Protein AF-A0A7S2P1M8-F1 (afdb_monomer)

Secondary structure (DSSP, 8-state):
-----TTTTTTTHHHHHHHHHHHHSHHHHTTS---GGGT-SEEEEEEEE---SSSTTTTT----EEPSTT-EETTSSGGGSPPEEEEEEEEEE-TT---------S----TT---TT--EEEEEEEEE-GGGTT-SEEEEEEEE--TT-TT-EE-TTS-EE----TT-EEEEEEEEEEE-----SSHHHHHHHHHHHHHHHHHHHTS--HHHHHHHHHHHH---

Sequence (224 aa):
IIEKNLSTIYWDTKSVQEELAEKRTHKYHLNNQPNMNQQLPIRIVSKVVRGYGRGSKDLGIPTANVSRDNLTCSIGSFDELPTGIYWGYARIIADGSSDDSGENKNGQENNNKISGREVYTTAVSIGYNPTYNNKEKTVEPHLIAESTHPQRHASSTGETMLGDFYDAKIVLSVVGYLRPELPFEGLEKLTLAIKKDIEDACSLAKEDNATNKEEREWVLLHQQ

Solvent-accessible surface area (backbone atoms only — not comparable to full-atom values): 13240 Å² total; per-residue (Å²): 141,79,87,76,66,71,66,72,69,60,65,61,57,55,54,54,52,49,52,53,48,55,65,58,32,76,78,54,56,72,81,78,57,76,77,59,86,78,60,55,66,38,42,37,31,26,29,22,39,81,66,94,79,79,61,38,66,83,54,26,52,50,56,49,23,52,35,81,92,53,59,46,43,76,75,58,54,71,87,64,57,75,68,20,32,29,20,33,34,32,22,53,37,55,87,85,67,70,87,67,93,63,85,84,81,82,90,78,82,70,93,80,68,81,60,64,71,52,72,28,46,21,30,29,43,27,43,61,42,76,90,64,81,48,74,51,67,47,43,33,40,29,54,45,62,58,95,83,40,91,63,51,37,70,20,89,72,67,44,50,24,61,77,92,56,69,73,18,38,35,32,37,33,41,56,46,84,69,44,70,78,74,91,56,87,54,71,63,54,44,49,54,51,52,52,51,47,46,54,49,32,58,53,60,70,67,50,95,48,68,68,57,53,52,47,49,49,46,37,57,68,63,85,123

Organism: NCBI:txid267567

Structure (mmCIF, N/CA/C/O backbone):
data_AF-A0A7S2P1M8-F1
#
_entry.id   AF-A0A7S2P1M8-F1
#
loop_
_atom_site.group_PDB
_atom_site.id
_atom_site.type_symbol
_atom_site.label_atom_id
_atom_site.label_alt_id
_atom_site.label_comp_id
_atom_site.label_asym_id
_atom_site.label_entity_id
_atom_site.label_seq_id
_atom_site.pdbx_PDB_ins_code
_atom_site.Cartn_x
_atom_site.Cartn_y
_atom_site.Cartn_z
_atom_site.occupancy
_atom_site.B_iso_or_equiv
_atom_site.auth_seq_id
_atom_site.auth_comp_id
_atom_site.auth_asym_id
_atom_site.auth_atom_id
_atom_site.pdbx_PDB_model_num
ATOM 1 N N . ILE A 1 1 ? -16.823 42.577 -11.731 1.00 38.25 1 ILE A N 1
ATOM 2 C CA . ILE A 1 1 ? -17.462 42.214 -10.445 1.00 38.25 1 ILE A CA 1
ATOM 3 C C . ILE A 1 1 ? -18.087 40.837 -10.615 1.00 38.25 1 ILE A C 1
ATOM 5 O O . ILE A 1 1 ? -19.237 40.745 -11.008 1.00 38.25 1 ILE A O 1
ATOM 9 N N . ILE A 1 2 ? -17.303 39.778 -10.425 1.00 33.53 2 ILE A N 1
ATOM 10 C CA . ILE A 1 2 ? -17.827 38.445 -10.114 1.00 33.53 2 ILE A CA 1
ATOM 11 C C . ILE A 1 2 ? -16.821 37.846 -9.126 1.00 33.53 2 ILE A C 1
ATOM 13 O O . ILE A 1 2 ? -15.938 37.080 -9.498 1.00 33.53 2 ILE A O 1
ATOM 17 N N . GLU A 1 3 ? -16.913 38.272 -7.867 1.00 37.16 3 GLU A N 1
ATOM 18 C CA . GLU A 1 3 ? -16.393 37.496 -6.743 1.00 37.16 3 GLU A CA 1
ATOM 19 C C . GLU A 1 3 ? -17.245 36.226 -6.660 1.00 37.16 3 GLU A C 1
ATOM 21 O O . GLU A 1 3 ? -18.331 36.209 -6.082 1.00 37.16 3 GLU A O 1
ATOM 26 N N . LYS A 1 4 ? -16.801 35.155 -7.323 1.00 41.03 4 LYS A N 1
ATOM 27 C CA . LYS A 1 4 ? -17.343 33.822 -7.060 1.00 41.03 4 LYS A CA 1
ATOM 28 C C . LYS A 1 4 ? -16.801 33.382 -5.703 1.00 41.03 4 LYS A C 1
ATOM 30 O O . LYS A 1 4 ? -15.625 33.065 -5.574 1.00 41.03 4 LYS A O 1
ATOM 35 N N . ASN A 1 5 ? -17.692 33.444 -4.717 1.00 38.28 5 ASN A N 1
ATOM 36 C CA . ASN A 1 5 ? -17.586 32.935 -3.353 1.00 38.28 5 ASN A CA 1
ATOM 37 C C . ASN A 1 5 ? -16.583 31.777 -3.189 1.00 38.28 5 ASN A C 1
ATOM 39 O O . ASN A 1 5 ? -16.898 30.618 -3.448 1.00 38.28 5 ASN A O 1
ATOM 43 N N . LEU A 1 6 ? -15.408 32.097 -2.642 1.00 38.88 6 LEU A N 1
ATOM 44 C CA . LEU A 1 6 ? -14.454 31.137 -2.071 1.00 38.88 6 LEU A CA 1
ATOM 45 C C . LEU A 1 6 ? -15.018 30.422 -0.824 1.00 38.88 6 LEU A C 1
ATOM 47 O O . LEU A 1 6 ? -14.443 29.447 -0.350 1.00 38.88 6 LEU A O 1
ATOM 51 N N . SER A 1 7 ? -16.160 30.881 -0.301 1.00 36.25 7 SER A N 1
ATOM 52 C CA . SER A 1 7 ? -16.814 30.331 0.887 1.00 36.25 7 SER A CA 1
ATOM 53 C C . SER A 1 7 ? -17.532 29.005 0.633 1.00 36.25 7 SER A C 1
ATOM 55 O O . SER A 1 7 ? -17.630 28.207 1.555 1.00 36.25 7 SER A O 1
ATOM 57 N N . THR A 1 8 ? -17.984 28.709 -0.591 1.00 35.34 8 THR A N 1
ATOM 58 C CA . THR A 1 8 ? -18.700 27.450 -0.890 1.00 35.34 8 THR A CA 1
ATOM 59 C C . THR A 1 8 ? -17.750 26.256 -1.054 1.00 35.34 8 THR A C 1
ATOM 61 O O . THR A 1 8 ? -18.153 25.127 -0.809 1.00 35.34 8 THR A O 1
ATOM 64 N N . ILE A 1 9 ? -16.475 26.500 -1.381 1.00 38.69 9 ILE A N 1
ATOM 65 C CA . ILE A 1 9 ? -15.422 25.468 -1.478 1.00 38.69 9 ILE A CA 1
ATOM 66 C C . ILE A 1 9 ? -14.857 25.116 -0.085 1.00 38.69 9 ILE A C 1
ATOM 68 O O . ILE A 1 9 ? -14.326 24.031 0.132 1.00 38.69 9 ILE A O 1
ATOM 72 N N . TYR A 1 10 ? -15.013 26.009 0.897 1.00 32.09 10 TYR A N 1
ATOM 73 C CA . TYR A 1 10 ? -14.479 25.828 2.252 1.00 32.09 10 TYR A CA 1
ATOM 74 C C . TYR A 1 10 ? -15.343 24.942 3.167 1.00 32.09 10 TYR A C 1
ATOM 76 O O . TYR A 1 10 ? -14.864 24.513 4.216 1.00 32.09 10 TYR A O 1
ATOM 84 N N . TRP A 1 11 ? -16.594 24.647 2.789 1.00 30.08 11 TRP A N 1
A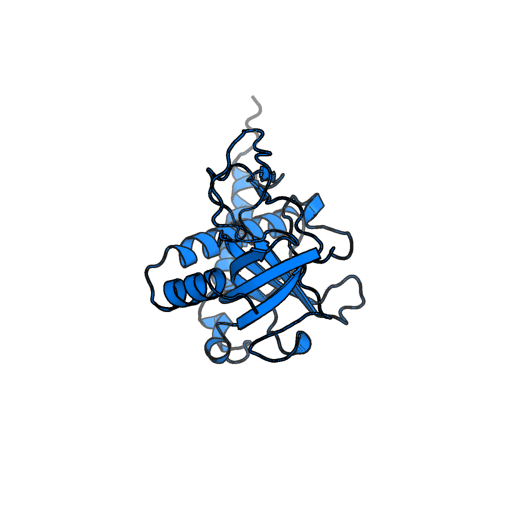TOM 85 C CA . TRP A 1 11 ? -17.525 23.876 3.626 1.00 30.08 11 TRP A CA 1
ATOM 86 C C . TRP A 1 11 ? -17.459 22.350 3.446 1.00 30.08 11 TRP A C 1
ATOM 88 O O . TRP A 1 11 ? -18.080 21.653 4.240 1.00 30.08 11 TRP A O 1
ATOM 98 N N . ASP A 1 12 ? -16.692 21.817 2.485 1.00 52.12 12 ASP A N 1
ATOM 99 C CA . ASP A 1 12 ? -16.725 20.371 2.166 1.00 52.12 12 ASP A CA 1
ATOM 100 C C . ASP A 1 12 ? -15.396 19.619 2.389 1.00 52.12 12 ASP A C 1
ATOM 102 O O . ASP A 1 12 ? -15.352 18.394 2.416 1.00 52.12 12 ASP A O 1
ATOM 106 N N . THR A 1 13 ? -14.286 20.324 2.629 1.00 55.19 13 THR A N 1
ATOM 107 C CA . THR A 1 13 ? -13.029 19.677 3.053 1.00 55.19 13 THR A CA 1
ATOM 108 C C . THR A 1 13 ? -13.013 19.417 4.551 1.00 55.19 13 THR A C 1
ATOM 110 O O . THR A 1 13 ? -12.543 18.373 4.997 1.00 55.19 13 THR A O 1
ATOM 113 N N . LYS A 1 14 ? -13.557 20.346 5.343 1.00 57.97 14 LYS A N 1
ATOM 114 C CA . LYS A 1 14 ? -13.565 20.238 6.801 1.00 57.97 14 LYS A CA 1
ATOM 115 C C . LYS A 1 14 ? -14.450 19.090 7.288 1.00 57.97 14 LYS A C 1
ATOM 117 O O . LYS A 1 14 ? -14.025 18.366 8.173 1.00 57.97 14 LYS A O 1
ATOM 122 N N . SER A 1 15 ? -15.606 18.873 6.659 1.00 65.31 15 SER A N 1
ATOM 123 C CA . SER A 1 15 ? -16.531 17.775 6.977 1.00 65.31 15 SER A CA 1
ATOM 124 C C . SER A 1 15 ? -15.910 16.398 6.721 1.00 65.31 15 SER A C 1
ATOM 126 O O . SER A 1 15 ? -15.989 15.531 7.580 1.00 65.31 15 SER A O 1
ATOM 128 N N . VAL A 1 16 ? -15.227 16.207 5.585 1.00 63.69 16 VAL A N 1
ATOM 129 C CA . VAL A 1 16 ? -14.520 14.954 5.264 1.00 63.69 16 VAL A CA 1
ATOM 130 C C . VAL A 1 16 ? -13.360 14.723 6.230 1.00 63.69 16 VAL A C 1
ATOM 132 O O . VAL A 1 16 ? -13.166 13.609 6.705 1.00 63.69 16 VAL A O 1
ATOM 135 N N . GLN A 1 17 ? -12.595 15.769 6.551 1.00 65.75 17 GLN A N 1
ATOM 136 C CA . GLN A 1 17 ? -11.494 15.679 7.514 1.00 65.75 17 GLN A CA 1
ATOM 137 C C . GLN A 1 17 ? -11.997 15.397 8.936 1.00 65.75 17 GLN A C 1
ATOM 139 O O . GLN A 1 17 ? -11.395 14.589 9.636 1.00 65.75 17 GLN A O 1
ATOM 144 N N . GLU A 1 18 ? -13.106 16.013 9.352 1.00 68.94 18 GLU A N 1
ATOM 145 C CA . GLU A 1 18 ? -13.776 15.757 10.631 1.00 68.94 18 GLU A CA 1
ATOM 146 C C . GLU A 1 18 ? -14.349 14.332 10.671 1.00 68.94 18 GLU A C 1
ATOM 148 O O . GLU A 1 18 ? -14.107 13.623 11.640 1.00 68.94 18 GLU A O 1
ATOM 153 N N . GLU A 1 19 ? -14.990 13.848 9.602 1.00 66.69 19 GLU A N 1
ATOM 154 C CA . GLU A 1 19 ? -15.505 12.475 9.503 1.00 66.69 19 GLU A CA 1
ATOM 155 C C . GLU A 1 19 ? -14.372 11.432 9.528 1.00 66.69 19 GLU A C 1
ATOM 157 O O . GLU A 1 19 ? -14.468 10.414 10.220 1.00 66.69 19 GLU A O 1
ATOM 162 N N . LEU A 1 20 ? -13.267 11.686 8.817 1.00 64.56 20 LEU A N 1
ATOM 163 C CA . LEU A 1 20 ? -12.063 10.855 8.878 1.00 64.56 20 LEU A CA 1
ATOM 164 C C . LEU A 1 20 ? -11.443 10.893 10.277 1.00 64.56 20 LEU A C 1
ATOM 166 O O . LEU A 1 20 ? -11.092 9.841 10.806 1.00 64.56 20 LEU A O 1
ATOM 170 N N . ALA A 1 21 ? -11.331 12.069 10.897 1.00 67.38 21 ALA A N 1
ATOM 171 C CA . ALA A 1 21 ? -10.792 12.225 12.244 1.00 67.38 21 ALA A CA 1
ATOM 172 C C . ALA A 1 21 ? -11.661 11.510 13.289 1.00 67.38 21 ALA A C 1
ATOM 174 O O . ALA A 1 21 ? -11.125 10.770 14.110 1.00 67.38 21 ALA A O 1
ATOM 175 N N . GLU A 1 22 ? -12.988 11.653 13.224 1.00 64.25 22 GLU A N 1
ATOM 176 C CA . GLU A 1 22 ? -13.952 10.968 14.090 1.00 64.25 22 GLU A CA 1
ATOM 177 C C . GLU A 1 22 ? -13.841 9.450 13.961 1.00 64.25 22 GLU A C 1
ATOM 179 O O . GLU A 1 22 ? -13.710 8.752 14.972 1.00 64.25 22 GLU A O 1
ATOM 184 N N . LYS A 1 23 ? -13.804 8.930 12.729 1.00 61.12 23 LYS A N 1
ATOM 185 C CA . LYS A 1 23 ? -13.641 7.490 12.467 1.00 61.12 23 LYS A CA 1
ATOM 186 C C . LYS A 1 23 ? -12.240 6.978 12.815 1.00 61.12 23 LYS A C 1
ATOM 188 O O . LYS A 1 23 ? -12.072 5.778 13.024 1.00 61.12 23 LYS A O 1
ATOM 193 N N . ARG A 1 24 ? -11.256 7.876 12.942 1.00 61.03 24 ARG A N 1
ATOM 194 C CA . ARG A 1 24 ? -9.904 7.598 13.447 1.00 61.03 24 ARG A CA 1
ATOM 195 C C . ARG A 1 24 ? -9.775 7.732 14.973 1.00 61.03 24 ARG A C 1
ATOM 197 O O . ARG A 1 24 ? -8.756 7.335 15.529 1.00 61.03 24 ARG A O 1
ATOM 204 N N . THR A 1 25 ? -10.780 8.243 15.692 1.00 52.59 25 THR A N 1
ATOM 205 C CA . THR A 1 25 ? -10.703 8.352 17.161 1.00 52.59 25 THR A CA 1
ATOM 206 C C . THR A 1 25 ? -10.735 6.984 17.855 1.00 52.59 25 THR A C 1
ATOM 208 O O . THR A 1 25 ? -11.357 6.023 17.392 1.00 52.59 25 THR A O 1
ATOM 211 N N . HIS A 1 26 ? -10.097 6.912 19.029 1.00 46.75 26 HIS A N 1
ATOM 212 C CA . HIS A 1 26 ? -9.968 5.712 19.874 1.00 46.75 26 HIS A CA 1
ATOM 213 C C . HIS A 1 26 ? -11.318 5.039 20.218 1.00 46.75 26 HIS A C 1
ATOM 215 O O . HIS A 1 26 ? -11.374 3.842 20.485 1.00 46.75 26 HIS A O 1
ATOM 221 N N . LYS A 1 27 ? -12.426 5.795 20.186 1.00 40.16 27 LYS A N 1
ATOM 222 C CA . LYS A 1 27 ? -13.774 5.314 20.526 1.00 40.16 27 LYS A CA 1
ATOM 223 C C . LYS A 1 27 ? -14.421 4.477 19.411 1.00 40.16 27 LYS A C 1
ATOM 225 O O . LYS A 1 27 ? -15.164 3.551 19.721 1.00 40.16 27 LYS A O 1
ATOM 230 N N . TYR A 1 28 ? -14.115 4.758 18.140 1.00 44.75 28 TYR A N 1
ATOM 231 C CA . TYR A 1 28 ? -14.505 3.904 17.006 1.00 44.75 28 TYR A CA 1
ATOM 232 C C . TYR A 1 28 ? -13.612 2.655 16.899 1.00 44.75 28 TYR A C 1
ATOM 234 O O . TYR A 1 28 ? -14.090 1.587 16.520 1.00 44.75 28 TYR A O 1
ATOM 242 N N . HIS A 1 29 ? -12.340 2.773 17.299 1.00 49.28 29 HIS A N 1
ATOM 243 C CA . HIS A 1 29 ? -11.336 1.704 17.235 1.00 49.28 29 HIS A CA 1
ATOM 244 C C . HIS A 1 29 ? -11.626 0.489 18.138 1.00 49.28 29 HIS A C 1
ATOM 246 O O . HIS A 1 29 ? -11.246 -0.621 17.785 1.00 49.28 29 HIS A O 1
ATOM 252 N N . LEU A 1 30 ? -12.302 0.664 19.280 1.00 43.62 30 LEU A N 1
ATOM 253 C CA . LEU A 1 30 ? -12.513 -0.412 20.265 1.00 43.62 30 LEU A CA 1
ATOM 254 C C . LEU A 1 30 ? -13.704 -1.339 19.970 1.00 43.62 30 LEU A C 1
ATOM 256 O O . LEU A 1 30 ? -13.695 -2.485 20.407 1.00 43.62 30 LEU A O 1
ATOM 260 N N . ASN A 1 31 ? -14.726 -0.871 19.248 1.00 43.62 31 ASN A N 1
ATOM 261 C CA . ASN A 1 31 ? -16.006 -1.591 19.175 1.00 43.62 31 ASN A CA 1
ATOM 262 C C . ASN A 1 31 ? -16.182 -2.473 17.926 1.00 43.62 31 ASN A C 1
ATOM 264 O O . ASN A 1 31 ? -17.113 -3.269 17.908 1.00 43.62 31 ASN A O 1
ATOM 268 N N . ASN A 1 32 ? -15.324 -2.351 16.902 1.00 46.34 32 ASN A N 1
ATOM 269 C CA . ASN A 1 32 ? -15.543 -2.981 15.586 1.00 46.34 32 ASN A CA 1
ATOM 270 C C . ASN A 1 32 ? -14.279 -3.573 14.922 1.00 46.34 32 ASN A C 1
ATOM 272 O O . ASN A 1 32 ? -14.287 -3.819 13.717 1.00 46.34 32 ASN A O 1
ATOM 276 N N . GLN A 1 33 ? -13.184 -3.790 15.656 1.00 52.97 33 GLN A N 1
ATOM 277 C CA . GLN A 1 33 ? -11.930 -4.290 15.075 1.00 52.97 33 GLN A CA 1
ATOM 278 C C . GLN A 1 33 ? -11.577 -5.685 15.627 1.00 52.97 33 GLN A C 1
ATOM 280 O O . GLN A 1 33 ? -11.642 -5.880 16.844 1.00 52.97 33 GLN A O 1
ATOM 285 N N . PRO A 1 34 ? -11.149 -6.652 14.786 1.00 50.84 34 PRO A N 1
ATOM 286 C CA . PRO A 1 34 ? -10.307 -7.747 15.270 1.00 50.84 34 PRO A CA 1
ATOM 287 C C . PRO A 1 34 ? -9.056 -7.145 15.932 1.00 50.84 34 PRO A C 1
ATOM 289 O O . PRO A 1 34 ? -8.707 -5.999 15.665 1.00 50.84 34 PRO A O 1
ATOM 292 N N . ASN A 1 35 ? -8.395 -7.861 16.839 1.00 54.34 35 ASN A N 1
ATOM 293 C CA . ASN A 1 35 ? -7.281 -7.326 17.633 1.00 54.34 35 ASN A CA 1
ATOM 294 C C . ASN A 1 35 ? -6.026 -7.072 16.753 1.00 54.34 35 ASN A C 1
ATOM 296 O O . ASN A 1 35 ? -5.074 -7.849 16.762 1.00 54.34 35 ASN A O 1
ATOM 300 N N . MET A 1 36 ? -6.047 -6.000 15.953 1.00 56.94 36 MET A N 1
ATOM 301 C CA . MET A 1 36 ? -5.097 -5.700 14.870 1.00 56.94 36 MET A CA 1
ATOM 302 C C . MET A 1 36 ? -3.652 -5.538 15.352 1.00 56.94 36 MET A C 1
ATOM 304 O O . MET A 1 36 ? -2.716 -5.888 14.635 1.00 56.94 36 MET A O 1
ATOM 308 N N . ASN A 1 37 ? -3.465 -5.082 16.595 1.00 54.56 37 ASN A N 1
ATOM 309 C CA . ASN A 1 37 ? -2.144 -4.917 17.208 1.00 54.56 37 ASN A CA 1
ATOM 310 C C . ASN A 1 37 ? -1.374 -6.239 17.379 1.00 54.56 37 ASN A C 1
ATOM 312 O O . ASN A 1 37 ? -0.179 -6.198 17.646 1.00 54.56 37 ASN A O 1
ATOM 316 N N . GLN A 1 38 ? -2.021 -7.403 17.239 1.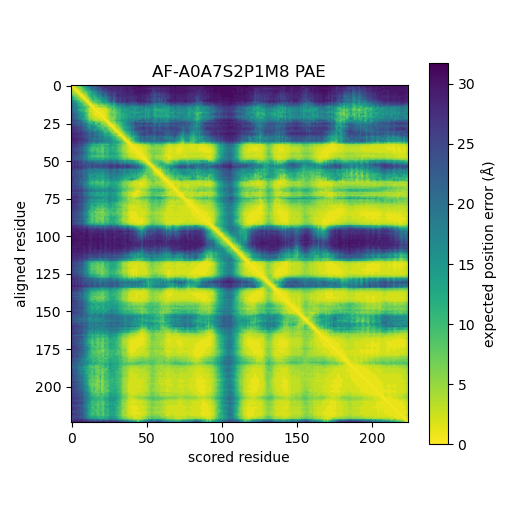00 59.91 38 GLN A N 1
ATOM 317 C CA . GLN A 1 38 ? -1.345 -8.704 17.313 1.00 59.91 38 GLN A CA 1
ATOM 318 C C . GLN A 1 38 ? -0.901 -9.260 15.951 1.00 59.91 38 GLN A C 1
ATOM 320 O O . GLN A 1 38 ? -0.253 -10.303 15.927 1.00 59.91 38 GLN A O 1
ATOM 325 N N . GLN A 1 39 ? -1.239 -8.607 14.832 1.00 78.12 39 GLN A N 1
ATOM 326 C CA . GLN A 1 39 ? -0.979 -9.138 13.483 1.00 78.12 39 GLN A CA 1
ATOM 327 C C . GLN A 1 39 ? -0.012 -8.296 12.643 1.00 78.12 39 GLN A C 1
ATOM 329 O O . GLN A 1 39 ? 0.458 -8.775 11.615 1.00 78.12 39 GLN A O 1
ATOM 334 N N . LEU A 1 40 ? 0.294 -7.067 13.063 1.00 90.31 40 LEU A N 1
ATOM 335 C CA . LEU A 1 40 ? 1.273 -6.204 12.404 1.00 90.31 40 LEU A CA 1
ATOM 336 C C . LEU A 1 40 ? 2.668 -6.386 13.034 1.00 90.31 40 LEU A C 1
ATOM 338 O O . LEU A 1 40 ? 2.757 -6.572 14.250 1.00 90.31 40 LEU A O 1
ATOM 342 N N . PRO A 1 41 ? 3.756 -6.290 12.249 1.00 95.00 41 PRO A N 1
ATOM 343 C CA . PRO A 1 41 ? 3.783 -6.052 10.805 1.00 95.00 41 PRO A CA 1
ATOM 344 C C . PRO A 1 41 ? 3.426 -7.302 9.976 1.00 95.00 41 PRO A C 1
ATOM 346 O O . PRO A 1 41 ? 3.789 -8.426 10.325 1.00 95.00 41 PRO A O 1
ATOM 349 N N . ILE A 1 42 ? 2.742 -7.107 8.841 1.00 94.88 42 ILE A N 1
ATOM 350 C CA . ILE A 1 42 ? 2.422 -8.179 7.885 1.00 94.88 42 ILE A CA 1
ATOM 351 C C . ILE A 1 42 ? 3.410 -8.120 6.725 1.00 94.88 42 ILE A C 1
ATOM 353 O O . ILE A 1 42 ? 3.420 -7.170 5.945 1.00 94.88 42 ILE A O 1
ATOM 357 N N . ARG A 1 43 ? 4.218 -9.166 6.577 1.00 95.88 43 ARG A N 1
ATOM 358 C CA . ARG A 1 43 ? 5.223 -9.279 5.519 1.00 95.88 43 ARG A CA 1
ATOM 359 C C . ARG A 1 43 ? 4.659 -10.091 4.364 1.00 95.88 43 ARG A C 1
ATOM 361 O O . ARG A 1 43 ? 4.157 -11.194 4.571 1.00 95.88 43 ARG A O 1
ATOM 368 N N . ILE A 1 44 ? 4.726 -9.529 3.165 1.00 95.12 44 ILE A N 1
ATOM 369 C CA . ILE A 1 44 ? 4.171 -10.058 1.923 1.00 95.12 44 ILE A CA 1
ATOM 370 C C . ILE A 1 44 ? 5.264 -10.046 0.857 1.00 95.12 44 ILE A C 1
ATOM 372 O O . ILE A 1 44 ? 5.897 -9.023 0.607 1.00 95.12 44 ILE A O 1
ATOM 376 N N . VAL A 1 45 ? 5.449 -11.172 0.181 1.00 94.88 45 VAL A N 1
ATOM 377 C CA . VAL A 1 45 ? 6.275 -11.276 -1.021 1.00 94.88 45 VAL A CA 1
ATOM 378 C C . VAL A 1 45 ? 5.418 -11.871 -2.125 1.00 94.88 45 VAL A C 1
ATOM 380 O O . VAL A 1 45 ? 4.766 -12.890 -1.912 1.00 94.88 45 VAL A O 1
ATOM 383 N N . SER A 1 46 ? 5.377 -11.222 -3.287 1.00 93.62 46 SER A N 1
ATOM 384 C CA . SER A 1 46 ? 4.625 -11.718 -4.445 1.00 93.62 46 SER A CA 1
ATOM 385 C C . SER A 1 46 ? 5.084 -11.047 -5.741 1.00 93.62 46 SER A C 1
ATOM 387 O O . SER A 1 46 ? 6.105 -10.363 -5.775 1.00 93.62 46 SER A O 1
ATOM 389 N N . LYS A 1 47 ? 4.323 -11.231 -6.820 1.00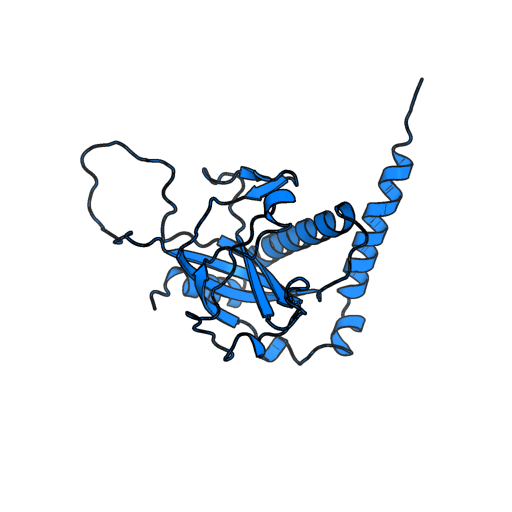 92.06 47 LYS A N 1
ATOM 390 C CA . LYS A 1 47 ? 4.467 -10.508 -8.087 1.00 92.06 47 LYS A CA 1
ATOM 391 C C . LYS A 1 47 ? 3.453 -9.379 -8.199 1.00 92.06 47 LYS A C 1
ATOM 393 O O . LYS A 1 47 ? 2.308 -9.528 -7.766 1.00 92.06 47 LYS A O 1
ATOM 398 N N . VAL A 1 48 ? 3.859 -8.283 -8.831 1.00 89.94 48 VAL A N 1
ATOM 399 C CA . VAL A 1 48 ? 2.954 -7.209 -9.238 1.00 89.94 48 VAL A CA 1
ATOM 400 C C . VAL A 1 48 ? 2.193 -7.651 -10.482 1.00 89.94 48 VAL A C 1
ATOM 402 O O . VAL A 1 48 ? 2.786 -7.992 -11.501 1.00 89.94 48 VAL A O 1
ATOM 405 N N . VAL A 1 49 ? 0.868 -7.618 -10.423 1.00 86.69 49 VAL A N 1
ATOM 406 C CA . VAL A 1 49 ? -0.015 -7.964 -11.540 1.00 86.69 49 VAL A CA 1
ATOM 407 C C . VAL A 1 49 ? -0.826 -6.759 -11.985 1.00 86.69 49 VAL A C 1
ATOM 409 O O . VAL A 1 49 ? -0.942 -5.742 -11.296 1.00 86.69 49 VAL A O 1
ATOM 412 N N . ARG A 1 50 ? -1.393 -6.857 -13.186 1.00 82.81 50 ARG A N 1
ATOM 413 C CA . ARG A 1 50 ? -2.375 -5.882 -13.653 1.00 82.81 50 ARG A CA 1
ATOM 414 C C . ARG A 1 50 ? -3.649 -6.044 -12.831 1.00 82.81 50 ARG A C 1
ATOM 416 O O . ARG A 1 50 ? -4.180 -7.145 -12.731 1.00 82.81 50 ARG A O 1
ATOM 423 N N . GLY A 1 51 ? -4.140 -4.942 -12.271 1.00 72.69 51 GLY A N 1
ATOM 424 C CA . GLY A 1 51 ? -5.491 -4.891 -11.724 1.00 72.69 51 GLY A CA 1
ATOM 425 C C . GLY A 1 51 ? -6.539 -5.039 -12.830 1.00 72.69 51 GLY A C 1
ATOM 426 O O . GLY A 1 51 ? -6.245 -4.913 -14.021 1.00 72.69 51 GLY A O 1
ATOM 427 N N . TYR A 1 52 ? -7.789 -5.256 -12.439 1.00 58.53 52 TYR A N 1
ATOM 428 C CA . TYR A 1 52 ? -8.876 -5.628 -13.350 1.00 58.53 52 TYR A CA 1
ATOM 429 C C . TYR A 1 52 ? -9.478 -4.477 -14.180 1.00 58.53 52 TYR A C 1
ATOM 431 O O . TYR A 1 52 ? -10.634 -4.539 -14.589 1.00 58.53 52 TYR A O 1
ATOM 439 N N . GLY A 1 53 ? -8.694 -3.433 -14.458 1.00 55.44 53 GLY A N 1
ATOM 440 C CA . GLY A 1 53 ? -9.078 -2.346 -15.356 1.00 55.44 53 GLY A CA 1
ATOM 441 C C . GLY A 1 53 ? -10.318 -1.579 -14.897 1.00 55.44 53 GLY A C 1
ATOM 442 O O . GLY A 1 53 ? -11.394 -1.772 -15.450 1.00 55.44 53 GLY A O 1
ATOM 443 N N . ARG A 1 54 ? -10.149 -0.688 -13.910 1.00 53.84 54 ARG A N 1
ATOM 444 C CA . ARG A 1 54 ? -10.990 0.496 -13.640 1.00 53.84 54 ARG A CA 1
ATOM 445 C C . ARG A 1 54 ? -10.367 1.321 -12.507 1.00 53.84 54 ARG A C 1
ATOM 447 O O . ARG A 1 54 ? -9.945 0.764 -11.500 1.00 53.84 54 ARG A O 1
ATOM 454 N N . GLY A 1 55 ? -10.359 2.646 -12.644 1.00 51.19 55 GLY A N 1
ATOM 455 C CA . GLY A 1 55 ? -10.370 3.559 -11.496 1.00 51.19 55 GLY A CA 1
ATOM 456 C C . GLY A 1 55 ? -9.031 4.175 -11.107 1.00 51.19 55 GLY A C 1
ATOM 457 O O . GLY A 1 55 ? -8.903 5.388 -11.180 1.00 51.19 55 GLY A O 1
ATOM 458 N N . SER A 1 56 ? -8.032 3.396 -10.692 1.00 56.97 56 SER A N 1
ATOM 459 C CA . SER A 1 56 ? -6.846 3.977 -10.035 1.00 56.97 56 SER A CA 1
ATOM 460 C C . SER A 1 56 ? -5.937 4.759 -11.002 1.00 56.97 56 SER A C 1
ATOM 462 O O . SER A 1 56 ? -5.563 5.892 -10.714 1.00 56.97 56 SER A O 1
ATOM 464 N N . LYS A 1 57 ? -5.695 4.243 -12.217 1.00 56.28 57 LYS A N 1
ATOM 465 C CA . LYS A 1 57 ? -4.979 4.980 -13.282 1.00 56.28 57 LYS A CA 1
ATOM 466 C C . LYS A 1 57 ? -5.753 6.189 -13.820 1.00 56.28 57 LYS A C 1
ATOM 468 O O . LYS A 1 57 ? -5.134 7.213 -14.082 1.00 56.28 57 LYS A O 1
ATOM 473 N N . ASP A 1 58 ? -7.080 6.106 -13.923 1.00 54.06 58 ASP A N 1
ATOM 474 C CA . ASP A 1 58 ? -7.926 7.226 -14.379 1.00 54.06 58 ASP A CA 1
ATOM 475 C C . ASP A 1 58 ? -8.038 8.333 -13.314 1.00 54.06 58 ASP A C 1
ATOM 477 O O . ASP A 1 58 ? -8.172 9.512 -13.634 1.00 54.06 58 ASP A O 1
ATOM 481 N N . LEU A 1 59 ? -7.921 7.955 -12.037 1.00 57.28 59 LEU A N 1
ATOM 482 C CA . LEU A 1 59 ? -7.715 8.847 -10.893 1.00 57.28 59 LEU A CA 1
ATOM 483 C C . LEU A 1 59 ? -6.284 9.396 -10.810 1.00 57.28 59 LEU A C 1
ATOM 485 O O . LEU A 1 59 ? -6.014 10.290 -10.009 1.00 57.28 59 LEU A O 1
ATOM 489 N N . GLY A 1 60 ? -5.363 8.851 -11.605 1.00 60.00 60 GLY A N 1
ATOM 490 C CA . GLY A 1 60 ? -3.936 9.144 -11.571 1.00 60.00 60 GLY A CA 1
ATOM 491 C C . GLY A 1 60 ? -3.183 8.519 -10.390 1.00 60.00 60 GLY A C 1
ATOM 492 O O . GLY A 1 60 ? -1.999 8.777 -10.239 1.00 60.00 60 GLY A O 1
ATOM 493 N N . ILE A 1 61 ? -3.811 7.699 -9.552 1.00 63.81 61 ILE A N 1
ATOM 494 C CA . ILE A 1 61 ? -3.202 7.099 -8.358 1.00 63.81 61 ILE A CA 1
ATOM 495 C C . ILE A 1 61 ? -2.893 5.630 -8.673 1.00 63.81 61 ILE A C 1
ATOM 497 O O . ILE A 1 61 ? -3.715 4.764 -8.386 1.00 63.81 61 ILE A O 1
ATOM 501 N N . PRO A 1 62 ? -1.760 5.300 -9.317 1.00 66.62 62 PRO A N 1
ATOM 502 C CA . PRO A 1 62 ? -1.462 3.919 -9.678 1.00 66.62 62 PRO A CA 1
ATOM 503 C C . PRO A 1 62 ? -1.268 3.059 -8.427 1.00 66.62 62 PRO A C 1
ATOM 505 O O . PRO A 1 62 ? -0.574 3.449 -7.488 1.00 66.62 62 PRO A O 1
ATOM 508 N N . THR A 1 63 ? -1.843 1.861 -8.436 1.00 73.62 63 THR A N 1
ATOM 509 C CA . THR A 1 63 ? -1.621 0.843 -7.405 1.00 73.62 63 THR A CA 1
ATOM 510 C C . THR A 1 63 ? -0.943 -0.379 -8.017 1.00 73.62 63 THR A C 1
ATOM 512 O O . THR A 1 63 ? -1.291 -0.824 -9.117 1.00 73.62 63 THR A O 1
ATOM 515 N N . ALA A 1 64 ? 0.042 -0.935 -7.313 1.00 79.75 64 ALA A N 1
ATOM 516 C CA . ALA A 1 64 ? 0.649 -2.211 -7.664 1.00 79.75 64 ALA A CA 1
ATOM 517 C C . ALA A 1 64 ? -0.222 -3.326 -7.076 1.00 79.75 64 ALA A C 1
ATOM 519 O O . ALA A 1 64 ? -0.249 -3.513 -5.868 1.00 79.75 64 ALA A O 1
ATOM 520 N N . ASN A 1 65 ? -0.969 -4.054 -7.906 1.00 87.88 65 ASN A N 1
ATOM 521 C CA . ASN A 1 65 ? -1.805 -5.148 -7.407 1.00 87.88 65 ASN A CA 1
ATOM 522 C C . ASN A 1 65 ? -0.912 -6.356 -7.099 1.00 87.88 65 ASN A C 1
ATOM 524 O O . ASN A 1 65 ? -0.101 -6.746 -7.935 1.00 87.88 65 ASN A O 1
ATOM 528 N N . VAL A 1 66 ? -1.056 -6.953 -5.918 1.00 89.31 66 VAL A N 1
ATOM 529 C CA . VAL A 1 66 ? -0.275 -8.129 -5.497 1.00 89.31 66 VAL A CA 1
ATOM 530 C C . VAL A 1 66 ? -0.952 -9.414 -5.997 1.00 89.31 66 VAL A C 1
ATOM 532 O O . VAL A 1 66 ? -2.152 -9.603 -5.805 1.00 89.31 66 VAL A O 1
ATOM 535 N N . SER A 1 67 ? -0.191 -10.314 -6.628 1.00 88.62 67 SER A N 1
ATOM 536 C CA . SER A 1 67 ? -0.687 -11.610 -7.121 1.00 88.62 67 SER A CA 1
ATOM 537 C C . SER A 1 67 ? -1.119 -12.538 -5.980 1.00 88.62 67 SER A C 1
ATOM 539 O O . SER A 1 67 ? -0.390 -12.691 -4.995 1.00 88.62 67 SER A O 1
ATOM 541 N N . ARG A 1 68 ? -2.264 -13.214 -6.158 1.00 87.81 68 ARG A N 1
ATOM 542 C CA . ARG A 1 68 ? -2.751 -14.280 -5.263 1.00 87.81 68 ARG A CA 1
ATOM 543 C C . ARG A 1 68 ? -1.960 -15.585 -5.406 1.00 87.81 68 ARG A C 1
ATOM 545 O O . ARG A 1 68 ? -1.716 -16.248 -4.404 1.00 87.81 68 ARG A O 1
ATOM 552 N N . ASP A 1 69 ? -1.505 -15.911 -6.615 1.00 83.44 69 ASP A N 1
ATOM 553 C CA . ASP A 1 69 ? -0.891 -17.212 -6.936 1.00 83.44 69 ASP A CA 1
ATOM 554 C C . ASP A 1 69 ? 0.574 -17.341 -6.492 1.00 83.44 69 ASP A C 1
ATOM 556 O O . ASP A 1 69 ? 1.087 -18.447 -6.357 1.00 83.44 69 ASP A O 1
ATOM 560 N N . ASN A 1 70 ? 1.264 -16.218 -6.269 1.00 79.00 70 ASN A N 1
ATOM 561 C CA . ASN A 1 70 ? 2.689 -16.180 -5.916 1.00 79.00 70 ASN A CA 1
ATOM 562 C C . ASN A 1 70 ? 2.928 -15.597 -4.515 1.00 79.00 70 ASN A C 1
ATOM 564 O O . ASN A 1 70 ? 3.951 -14.960 -4.281 1.00 79.00 70 ASN A O 1
ATOM 568 N N . LEU A 1 71 ? 1.963 -15.755 -3.608 1.00 86.00 71 LEU A N 1
ATOM 569 C CA . LEU A 1 71 ? 1.991 -15.123 -2.295 1.00 86.00 71 LEU A CA 1
ATOM 570 C C . LEU A 1 71 ? 2.795 -15.929 -1.268 1.00 86.00 71 LEU A C 1
ATOM 572 O O . LEU A 1 71 ? 2.418 -17.040 -0.906 1.00 86.00 71 LEU A O 1
ATOM 576 N N . THR A 1 72 ? 3.791 -15.278 -0.675 1.00 90.81 72 THR A N 1
ATOM 577 C CA . THR A 1 72 ? 4.294 -15.600 0.665 1.00 90.81 72 THR A CA 1
ATOM 578 C C . THR A 1 72 ? 3.803 -14.521 1.624 1.00 90.81 72 THR A C 1
ATOM 580 O O . THR A 1 72 ? 4.074 -13.343 1.399 1.00 90.81 72 THR A O 1
ATOM 583 N N . CYS A 1 73 ? 3.088 -14.889 2.690 1.00 90.38 73 CYS A N 1
ATOM 584 C CA . CYS A 1 73 ? 2.573 -13.937 3.675 1.00 90.38 73 CYS A CA 1
ATOM 585 C C . CYS A 1 73 ? 2.760 -14.445 5.110 1.00 90.38 73 CYS A C 1
ATOM 587 O O . CYS A 1 73 ? 2.517 -15.616 5.400 1.00 90.38 73 CYS A O 1
ATOM 589 N N . SER A 1 74 ? 3.173 -13.560 6.023 1.00 90.44 74 SER A N 1
ATOM 590 C CA . SER A 1 74 ? 3.441 -13.908 7.427 1.00 90.44 74 SER A CA 1
ATOM 591 C C . SER A 1 74 ? 2.203 -14.295 8.239 1.00 90.44 74 SER A C 1
ATOM 593 O O . SER A 1 74 ? 2.358 -14.895 9.299 1.00 90.44 74 SER A O 1
ATOM 595 N N . ILE A 1 75 ? 0.996 -13.969 7.764 1.00 83.50 75 ILE A N 1
ATOM 596 C CA . ILE A 1 75 ? -0.264 -14.269 8.462 1.00 83.50 75 ILE A CA 1
ATOM 597 C C . ILE A 1 75 ? -1.153 -15.277 7.719 1.00 83.50 75 ILE A C 1
ATOM 599 O O . ILE A 1 75 ? -2.325 -15.407 8.054 1.00 83.50 75 ILE A O 1
ATOM 603 N N . GLY A 1 76 ? -0.591 -16.003 6.743 1.00 83.62 76 GLY A N 1
ATOM 604 C CA . GLY A 1 76 ? -1.278 -17.066 6.010 1.00 83.62 76 GLY A CA 1
ATOM 605 C C . GLY A 1 76 ? -1.651 -16.661 4.586 1.00 83.62 76 GLY A C 1
ATOM 606 O O . GLY A 1 76 ? -0.782 -16.409 3.754 1.00 83.62 76 GLY A O 1
ATOM 607 N N . SER A 1 77 ? -2.943 -16.652 4.284 1.00 85.31 77 SER A N 1
ATOM 608 C CA . SER A 1 77 ? -3.505 -16.406 2.953 1.00 85.31 77 SER A CA 1
ATOM 609 C C . SER A 1 77 ? -4.093 -14.996 2.805 1.00 85.31 77 SER A C 1
ATOM 611 O O . SER A 1 77 ? -4.341 -14.293 3.785 1.00 85.31 77 SER A O 1
ATOM 613 N N . PHE A 1 78 ? -4.396 -14.587 1.565 1.00 82.12 78 PHE A N 1
ATOM 614 C CA . PHE A 1 78 ? -5.137 -13.344 1.292 1.00 82.12 78 PHE A CA 1
ATOM 615 C C . PHE A 1 78 ? -6.431 -13.244 2.109 1.00 82.12 78 PHE A C 1
ATOM 617 O O . PHE A 1 78 ? -6.804 -12.168 2.577 1.00 82.12 78 PHE A O 1
ATOM 624 N N . ASP A 1 79 ? -7.130 -14.359 2.294 1.00 84.62 79 ASP A N 1
ATOM 625 C CA . ASP A 1 79 ? -8.461 -14.359 2.894 1.00 84.62 79 ASP A CA 1
ATOM 626 C C . ASP A 1 79 ? -8.414 -14.141 4.417 1.00 84.62 79 ASP A C 1
ATOM 628 O O . ASP A 1 79 ? -9.407 -13.705 5.001 1.00 84.62 79 ASP A O 1
ATOM 632 N N . GLU A 1 80 ? -7.234 -14.251 5.028 1.00 86.06 80 GLU A N 1
ATOM 633 C CA . GLU A 1 80 ? -6.978 -13.954 6.444 1.00 86.06 80 GLU A CA 1
ATOM 634 C C . GLU A 1 80 ? -6.507 -12.509 6.683 1.00 86.06 80 GLU A C 1
ATOM 636 O O . GLU A 1 80 ? -6.588 -12.021 7.808 1.00 86.06 80 GLU A O 1
ATOM 641 N N . LEU A 1 81 ? -6.082 -11.786 5.634 1.00 88.19 81 LEU A N 1
ATOM 642 C CA . LEU A 1 81 ? -5.651 -10.388 5.754 1.00 88.19 81 LEU A CA 1
ATOM 643 C C . LEU A 1 81 ? -6.804 -9.485 6.232 1.00 88.19 81 LEU A C 1
ATOM 645 O O . LEU A 1 81 ? -7.849 -9.443 5.573 1.00 88.19 81 LEU A O 1
ATOM 649 N N . PRO A 1 82 ? -6.665 -8.716 7.317 1.00 89.88 82 PRO A N 1
ATOM 650 C CA . PRO A 1 82 ? -7.756 -7.861 7.764 1.00 89.88 82 PRO A CA 1
ATOM 651 C C . PRO A 1 82 ? -7.978 -6.696 6.792 1.00 89.88 82 PRO A C 1
ATOM 653 O O . PRO A 1 82 ? -7.030 -6.065 6.321 1.00 89.88 82 PRO A O 1
ATOM 656 N N . THR A 1 83 ? -9.236 -6.398 6.481 1.00 90.69 83 THR A N 1
ATOM 657 C CA . THR A 1 83 ? -9.587 -5.330 5.537 1.00 90.69 83 THR A CA 1
ATOM 658 C C . THR A 1 83 ? -9.348 -3.946 6.129 1.00 90.69 83 THR A C 1
ATOM 660 O O . THR A 1 83 ? -9.571 -3.727 7.320 1.00 90.69 83 THR A O 1
ATOM 663 N N . GLY A 1 84 ? -8.962 -2.991 5.291 1.00 92.00 84 GLY A N 1
ATOM 664 C CA . GLY A 1 84 ? -8.728 -1.611 5.683 1.00 92.00 84 GLY A CA 1
ATOM 665 C C . GLY A 1 84 ? -7.643 -0.939 4.857 1.00 92.00 84 GLY A C 1
ATOM 666 O O . GLY A 1 84 ? -7.120 -1.492 3.889 1.00 92.00 84 GLY A O 1
ATOM 667 N N . ILE A 1 85 ? -7.305 0.273 5.282 1.00 93.81 85 ILE A N 1
ATOM 668 C CA . ILE A 1 85 ? -6.210 1.061 4.739 1.00 93.81 85 ILE A CA 1
ATOM 669 C C . ILE A 1 85 ? -5.070 1.059 5.747 1.00 93.81 85 ILE A C 1
ATOM 671 O O . ILE A 1 85 ? -5.263 1.331 6.934 1.00 93.81 85 ILE A O 1
ATOM 675 N N . TYR A 1 86 ? -3.881 0.769 5.247 1.00 95.75 86 TYR A N 1
ATOM 676 C CA . TYR A 1 86 ? -2.656 0.604 6.009 1.00 95.75 86 TYR A CA 1
ATOM 677 C C . TYR A 1 86 ? -1.539 1.451 5.414 1.00 95.75 86 TYR A C 1
ATOM 679 O O . TYR A 1 86 ? -1.679 2.039 4.340 1.00 95.75 86 TYR A O 1
ATOM 687 N N . TRP A 1 87 ? -0.401 1.458 6.092 1.00 96.38 87 TRP A N 1
ATOM 688 C CA . TRP A 1 87 ? 0.846 1.980 5.566 1.00 96.38 87 TRP A CA 1
ATOM 689 C C . TRP A 1 87 ? 2.001 1.013 5.836 1.00 96.38 87 TRP A C 1
ATOM 691 O O . TRP A 1 87 ? 1.908 0.126 6.691 1.00 96.38 87 TRP A O 1
ATOM 701 N N . GLY A 1 88 ? 3.099 1.185 5.109 1.00 97.31 88 GLY A N 1
ATOM 702 C CA . GLY A 1 88 ? 4.312 0.411 5.338 1.00 97.31 88 GLY A CA 1
ATOM 703 C C . GLY A 1 88 ? 5.393 0.669 4.299 1.00 97.31 88 GLY A C 1
ATOM 704 O O . GLY A 1 88 ? 5.461 1.762 3.737 1.00 97.31 88 GLY A O 1
ATOM 705 N N . TYR A 1 89 ? 6.213 -0.337 4.009 1.00 97.25 89 TYR A N 1
ATOM 706 C CA . TYR A 1 89 ? 7.362 -0.229 3.110 1.00 97.25 89 TYR A CA 1
ATOM 707 C C . TYR A 1 89 ? 7.295 -1.252 1.982 1.00 97.25 89 TYR A C 1
ATOM 709 O O . TYR A 1 89 ? 6.882 -2.389 2.202 1.00 97.25 89 TYR A O 1
ATOM 717 N N . ALA A 1 90 ? 7.757 -0.884 0.789 1.00 95.56 90 ALA A N 1
ATOM 718 C CA . ALA A 1 90 ? 7.876 -1.812 -0.326 1.00 95.56 90 ALA A CA 1
ATOM 719 C C . ALA A 1 90 ? 9.158 -1.619 -1.132 1.00 95.56 90 ALA A C 1
ATOM 721 O O . ALA A 1 90 ? 9.679 -0.513 -1.252 1.00 95.56 90 ALA A O 1
ATOM 722 N N . ARG A 1 91 ? 9.624 -2.705 -1.744 1.00 93.81 91 ARG A N 1
ATOM 723 C CA . ARG A 1 91 ? 10.699 -2.710 -2.736 1.00 93.81 91 ARG A CA 1
ATOM 724 C C . ARG A 1 91 ? 10.274 -3.513 -3.952 1.00 93.81 91 ARG A C 1
ATOM 726 O O . ARG A 1 91 ? 9.690 -4.589 -3.814 1.00 93.81 91 ARG A O 1
ATOM 733 N N . ILE A 1 92 ? 10.592 -2.986 -5.130 1.00 91.06 92 ILE A N 1
ATOM 734 C CA . ILE A 1 92 ? 10.378 -3.658 -6.410 1.00 91.06 92 ILE A CA 1
ATOM 735 C C . ILE A 1 92 ? 11.699 -4.262 -6.883 1.00 91.06 92 ILE A C 1
ATOM 737 O O . ILE A 1 92 ? 12.727 -3.590 -6.907 1.00 91.06 92 ILE A O 1
ATOM 741 N N . ILE A 1 93 ? 11.657 -5.529 -7.277 1.00 89.25 93 ILE A N 1
ATOM 742 C CA . ILE A 1 93 ? 12.778 -6.280 -7.836 1.00 89.25 93 ILE A CA 1
ATOM 743 C C . ILE A 1 93 ? 12.404 -6.627 -9.276 1.00 89.25 93 ILE A C 1
ATOM 745 O O . ILE A 1 93 ? 11.514 -7.445 -9.515 1.00 89.25 93 ILE A O 1
ATOM 749 N N . ALA A 1 94 ? 13.048 -5.963 -10.236 1.00 78.69 94 ALA A N 1
ATOM 750 C CA . ALA A 1 94 ? 12.820 -6.209 -11.655 1.00 78.69 94 ALA A CA 1
ATOM 751 C C . ALA A 1 94 ? 13.524 -7.499 -12.108 1.00 78.69 94 ALA A C 1
ATOM 753 O O . ALA A 1 94 ? 14.679 -7.744 -11.753 1.00 78.69 94 ALA A O 1
ATOM 754 N N . ASP A 1 95 ? 12.856 -8.300 -12.939 1.00 67.06 95 ASP A N 1
ATOM 755 C CA . ASP A 1 95 ? 13.467 -9.491 -13.530 1.00 67.06 95 ASP A CA 1
ATOM 756 C C . ASP A 1 95 ? 14.676 -9.086 -14.399 1.00 67.06 95 ASP A C 1
ATOM 758 O O . ASP A 1 95 ? 14.574 -8.256 -15.305 1.00 67.06 95 ASP A O 1
ATOM 762 N N . GLY A 1 96 ? 15.852 -9.648 -14.096 1.00 57.25 96 GLY A N 1
ATOM 763 C CA . GLY A 1 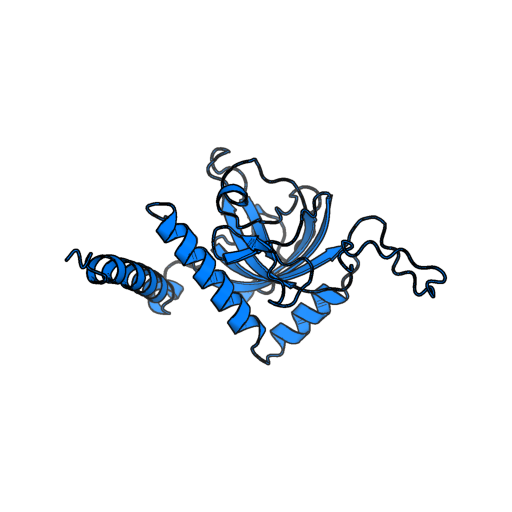96 ? 17.102 -9.387 -14.823 1.00 57.25 96 GLY A CA 1
ATOM 764 C C . GLY A 1 96 ? 18.014 -8.302 -14.233 1.00 57.25 96 GLY A C 1
ATOM 765 O O . GLY A 1 96 ? 19.057 -8.007 -14.820 1.00 57.25 96 GLY A O 1
ATOM 766 N N . SER A 1 97 ? 17.696 -7.714 -13.074 1.00 50.59 97 SER A N 1
ATOM 767 C CA . SER A 1 97 ? 18.704 -7.004 -12.277 1.00 50.59 97 SER A CA 1
ATOM 768 C C . SER A 1 97 ? 19.516 -8.016 -11.471 1.00 50.59 97 SER A C 1
ATOM 770 O O . SER A 1 97 ? 19.264 -8.232 -10.288 1.00 50.59 97 SER A O 1
ATOM 772 N N . SER A 1 98 ? 20.498 -8.651 -12.110 1.00 44.41 98 SER A N 1
ATOM 773 C CA . SER A 1 98 ? 21.672 -9.080 -11.359 1.00 44.41 98 SER A CA 1
ATOM 774 C C . SER A 1 98 ? 22.213 -7.840 -10.652 1.00 44.41 98 SER A C 1
ATOM 776 O O . SER A 1 98 ? 22.481 -6.832 -11.311 1.00 44.41 98 SER A O 1
ATOM 778 N N . ASP A 1 99 ? 22.338 -7.905 -9.329 1.00 46.66 99 ASP A N 1
ATOM 779 C CA . ASP A 1 99 ? 23.174 -7.008 -8.533 1.00 46.66 99 ASP A CA 1
ATOM 780 C C . ASP A 1 99 ? 24.636 -7.216 -8.972 1.00 46.66 99 ASP A C 1
ATOM 782 O O . ASP A 1 99 ? 25.461 -7.773 -8.249 1.00 46.66 99 ASP A O 1
ATO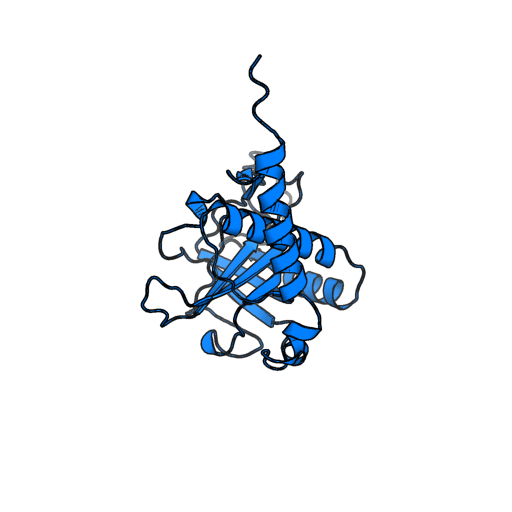M 786 N N . ASP A 1 100 ? 24.955 -6.850 -10.215 1.00 44.75 100 ASP A N 1
ATOM 787 C CA . ASP A 1 100 ? 26.318 -6.882 -10.696 1.00 44.75 100 ASP A CA 1
ATOM 788 C C . ASP A 1 100 ? 27.032 -5.699 -10.061 1.00 44.75 100 ASP A C 1
ATOM 790 O O . ASP A 1 100 ? 26.759 -4.529 -10.331 1.00 44.75 100 ASP A O 1
ATOM 794 N N . SER A 1 101 ? 27.949 -6.040 -9.170 1.00 47.97 101 SER A N 1
ATOM 795 C CA . SER A 1 101 ? 28.909 -5.131 -8.555 1.00 47.97 101 SER A CA 1
ATOM 796 C C . SER A 1 101 ? 30.027 -4.807 -9.559 1.00 47.97 101 SER A C 1
ATOM 798 O O . SER A 1 101 ? 31.200 -4.765 -9.193 1.00 47.97 101 SER A O 1
ATOM 800 N N . GLY A 1 102 ? 29.673 -4.657 -10.837 1.00 38.53 102 GLY A N 1
ATOM 801 C CA . GLY A 1 102 ? 30.577 -4.506 -11.964 1.00 38.53 102 GLY A CA 1
ATOM 802 C C . GLY A 1 102 ? 30.693 -3.044 -12.373 1.00 38.53 102 GLY A C 1
ATOM 803 O O . GLY A 1 102 ? 29.706 -2.391 -12.705 1.00 38.53 102 GLY A O 1
ATOM 804 N N . GLU A 1 103 ? 31.917 -2.522 -12.344 1.00 41.09 103 GLU A N 1
ATOM 805 C CA . GLU A 1 103 ? 32.286 -1.227 -12.912 1.00 41.09 103 GLU A CA 1
ATOM 806 C C . GLU A 1 103 ? 31.750 -1.076 -14.349 1.00 41.09 103 GLU A C 1
ATOM 808 O O . GLU A 1 103 ? 32.203 -1.755 -15.273 1.00 41.09 103 GLU A O 1
ATOM 813 N N . ASN A 1 104 ? 30.823 -0.142 -14.573 1.00 39.78 104 ASN A N 1
ATOM 814 C CA . ASN A 1 104 ? 30.405 0.227 -15.924 1.00 39.78 104 ASN A CA 1
ATOM 815 C C . ASN A 1 104 ? 31.513 1.040 -16.612 1.00 39.78 104 ASN A C 1
ATOM 817 O O . ASN A 1 104 ? 31.664 2.241 -16.378 1.00 39.78 104 ASN A O 1
ATOM 821 N N . LYS A 1 105 ? 32.254 0.402 -17.527 1.00 44.62 105 LYS A N 1
ATOM 822 C CA . LYS A 1 105 ? 32.892 1.106 -18.645 1.00 44.62 105 LYS A CA 1
ATOM 823 C C . LYS A 1 105 ? 31.899 1.208 -19.803 1.00 44.62 105 LYS A C 1
ATOM 825 O O . LYS A 1 105 ? 31.439 0.196 -20.318 1.00 44.62 105 LYS A O 1
ATOM 830 N N . ASN A 1 106 ? 31.708 2.449 -20.247 1.00 42.53 106 ASN A N 1
ATOM 831 C CA . ASN A 1 106 ? 31.024 2.923 -21.457 1.00 42.53 106 ASN A CA 1
ATOM 832 C C . ASN A 1 106 ? 29.533 3.247 -21.296 1.00 42.53 106 ASN A C 1
ATOM 834 O O . ASN A 1 106 ? 28.667 2.384 -21.206 1.00 42.53 106 ASN A O 1
ATOM 838 N N . GLY A 1 107 ? 29.279 4.558 -21.278 1.00 50.38 107 GLY A N 1
ATOM 839 C CA . GLY A 1 107 ? 27.988 5.173 -21.043 1.00 50.38 107 GLY A CA 1
ATOM 840 C C . GLY A 1 107 ? 27.014 5.052 -22.209 1.00 50.38 107 GLY A C 1
ATOM 841 O O . GLY A 1 107 ? 27.291 5.462 -23.333 1.00 50.38 107 GLY A O 1
ATOM 842 N N . GLN A 1 108 ? 25.827 4.573 -21.860 1.00 40.81 108 GLN A N 1
ATOM 843 C CA . GLN A 1 108 ? 24.540 5.076 -22.328 1.00 40.81 108 GLN A CA 1
ATOM 844 C C . GLN A 1 108 ? 23.527 4.692 -21.241 1.00 40.81 108 GLN A C 1
ATOM 846 O O . GLN A 1 108 ? 22.932 3.616 -21.258 1.00 40.81 108 GLN A O 1
ATOM 851 N N . GLU A 1 109 ? 23.428 5.533 -20.210 1.00 43.03 109 GLU A N 1
ATOM 852 C CA . GLU A 1 109 ? 22.522 5.318 -19.081 1.00 43.03 109 GLU A CA 1
ATOM 853 C C . GLU A 1 109 ? 21.079 5.553 -19.532 1.00 43.03 109 GLU A C 1
ATOM 855 O O . GLU A 1 109 ? 20.635 6.679 -19.759 1.00 43.03 109 GLU A O 1
ATOM 860 N N . ASN A 1 110 ? 20.320 4.469 -19.665 1.00 43.00 110 ASN A N 1
ATOM 861 C CA . ASN A 1 110 ? 18.870 4.558 -19.696 1.00 43.00 110 ASN A CA 1
ATOM 862 C C . ASN A 1 110 ? 18.400 4.935 -18.280 1.00 43.00 110 ASN A C 1
ATOM 864 O O . ASN A 1 110 ? 18.232 4.057 -17.435 1.00 43.00 110 ASN A O 1
ATOM 868 N N . ASN A 1 111 ? 18.163 6.229 -18.037 1.00 47.19 111 ASN A N 1
ATOM 869 C CA . ASN A 1 111 ? 17.700 6.837 -16.770 1.00 47.19 111 ASN A CA 1
ATOM 870 C C . ASN A 1 111 ? 16.328 6.339 -16.254 1.00 47.19 111 ASN A C 1
ATOM 872 O O . ASN A 1 111 ? 15.702 6.985 -15.420 1.00 47.19 111 ASN A O 1
ATOM 876 N N . ASN A 1 112 ? 15.825 5.216 -16.766 1.00 51.47 112 ASN A N 1
ATOM 877 C CA . ASN A 1 112 ? 14.485 4.697 -16.503 1.00 51.47 112 ASN A CA 1
ATOM 878 C C . ASN A 1 112 ? 14.488 3.356 -15.746 1.00 51.47 112 ASN A C 1
ATOM 880 O O . ASN A 1 112 ? 13.452 2.699 -15.650 1.00 51.47 112 ASN A O 1
ATOM 884 N N . LYS A 1 113 ? 15.647 2.913 -15.238 1.00 55.94 113 LYS A N 1
ATOM 885 C CA . LYS A 1 113 ? 15.768 1.652 -14.500 1.00 55.94 113 LYS A CA 1
ATOM 886 C C . LYS A 1 113 ? 15.581 1.906 -13.005 1.00 55.94 113 LYS A C 1
ATOM 888 O O . LYS A 1 113 ? 16.410 2.564 -12.386 1.00 55.94 113 LYS A O 1
ATOM 893 N N . ILE A 1 114 ? 14.513 1.352 -12.437 1.00 59.56 114 ILE A N 1
ATOM 894 C CA . ILE A 1 114 ? 14.313 1.318 -10.985 1.00 59.56 114 ILE A CA 1
ATOM 895 C C . ILE A 1 114 ? 15.437 0.485 -10.377 1.00 59.56 114 ILE A C 1
ATOM 897 O O . ILE A 1 114 ? 15.648 -0.667 -10.767 1.00 59.56 114 ILE A O 1
ATOM 901 N N . SER A 1 115 ? 16.188 1.079 -9.453 1.00 63.53 115 SER A N 1
ATOM 902 C CA . SER A 1 115 ? 17.194 0.349 -8.691 1.00 63.53 115 SER A CA 1
ATOM 903 C C . SER A 1 115 ? 16.477 -0.670 -7.811 1.00 63.53 115 SER A C 1
ATOM 905 O O . SER A 1 115 ? 15.674 -0.294 -6.961 1.00 63.53 115 SER A O 1
ATOM 907 N N . GLY A 1 116 ? 16.792 -1.960 -7.959 1.00 69.38 116 GLY A N 1
ATOM 908 C CA . GLY A 1 116 ? 16.220 -3.035 -7.136 1.00 69.38 116 GLY A CA 1
ATOM 909 C C . GLY A 1 116 ? 16.567 -2.950 -5.642 1.00 69.38 116 GLY A C 1
ATOM 910 O O . GLY A 1 116 ? 16.274 -3.882 -4.895 1.00 69.38 116 GLY A O 1
ATOM 911 N N . ARG A 1 117 ? 17.215 -1.861 -5.208 1.00 79.00 117 ARG A N 1
ATOM 912 C CA . ARG A 1 117 ? 17.644 -1.560 -3.837 1.00 79.00 117 ARG A CA 1
ATOM 913 C C . ARG A 1 117 ? 16.869 -0.411 -3.194 1.00 79.00 117 ARG A C 1
ATOM 915 O O . ARG A 1 117 ? 17.119 -0.096 -2.034 1.00 79.00 117 ARG A O 1
ATOM 922 N N . GLU A 1 118 ? 15.961 0.237 -3.915 1.00 89.00 118 GLU A N 1
ATOM 923 C CA . GLU A 1 118 ? 15.188 1.337 -3.346 1.00 89.00 118 GLU A CA 1
ATOM 924 C C . GLU A 1 118 ? 13.995 0.825 -2.533 1.00 89.00 118 GLU A C 1
ATOM 926 O O . GLU A 1 118 ? 13.276 -0.081 -2.954 1.00 89.00 118 GLU A O 1
ATOM 931 N N . VAL A 1 119 ? 13.798 1.408 -1.349 1.00 92.81 119 VAL A N 1
ATOM 932 C CA . VAL A 1 119 ? 12.657 1.119 -0.477 1.00 92.81 119 VAL A CA 1
ATOM 933 C C . VAL A 1 119 ? 11.754 2.339 -0.441 1.00 92.81 119 VAL A C 1
ATOM 935 O O . VAL A 1 119 ? 12.191 3.424 -0.055 1.00 92.81 119 VAL A O 1
ATOM 938 N N . TYR A 1 120 ? 10.495 2.131 -0.798 1.00 92.94 120 TYR A N 1
ATOM 939 C CA . TYR A 1 120 ? 9.458 3.149 -0.849 1.00 92.94 120 TYR A CA 1
ATOM 940 C C . TYR A 1 120 ? 8.537 3.034 0.358 1.00 92.94 120 TYR A C 1
ATOM 942 O O . TYR A 1 120 ? 8.189 1.930 0.781 1.00 92.94 120 TYR A O 1
ATOM 950 N N . THR A 1 121 ? 8.085 4.174 0.871 1.00 94.19 121 THR A N 1
ATOM 951 C CA . THR A 1 121 ? 6.908 4.215 1.745 1.00 94.19 121 THR A CA 1
ATOM 952 C C . THR A 1 121 ? 5.673 3.860 0.921 1.00 94.19 121 THR A C 1
ATOM 954 O O . THR A 1 121 ? 5.612 4.141 -0.275 1.00 94.19 121 THR A O 1
ATOM 957 N N . THR A 1 122 ? 4.674 3.239 1.540 1.00 94.19 122 THR A N 1
ATOM 958 C CA . THR A 1 122 ? 3.432 2.851 0.870 1.00 94.19 122 THR A CA 1
ATOM 959 C C . THR A 1 122 ? 2.209 3.201 1.700 1.00 94.19 122 THR A C 1
ATOM 961 O O . THR A 1 122 ? 2.230 3.071 2.923 1.00 94.19 122 THR A O 1
ATOM 964 N N . ALA A 1 123 ? 1.134 3.594 1.018 1.00 93.69 123 ALA A N 1
ATOM 965 C CA . ALA A 1 123 ? -0.229 3.428 1.515 1.00 93.69 123 ALA A CA 1
ATOM 966 C C . ALA A 1 123 ? -0.800 2.155 0.874 1.00 93.69 123 ALA A C 1
ATOM 968 O O . ALA A 1 123 ? -0.589 1.926 -0.316 1.00 93.69 123 ALA A O 1
ATOM 969 N N . VAL A 1 124 ? -1.481 1.303 1.636 1.00 94.31 124 VAL A N 1
ATOM 970 C CA . VAL A 1 124 ? -1.910 -0.028 1.179 1.00 94.31 124 VAL A CA 1
ATOM 971 C C . VAL A 1 124 ? -3.399 -0.198 1.420 1.00 94.31 124 VAL A C 1
ATOM 973 O O . VAL A 1 124 ? -3.854 -0.117 2.558 1.00 94.31 124 VAL A O 1
ATOM 976 N N . SER A 1 125 ? -4.150 -0.472 0.356 1.00 93.19 125 SER A N 1
ATOM 977 C CA . SER A 1 125 ? -5.542 -0.907 0.474 1.00 93.19 125 SER A CA 1
ATOM 978 C C . SER A 1 125 ? -5.602 -2.432 0.520 1.00 93.19 125 SER A C 1
ATOM 980 O O . SER A 1 125 ? -5.044 -3.097 -0.355 1.00 93.19 125 SER A O 1
ATOM 982 N N . ILE A 1 126 ? -6.266 -2.982 1.535 1.00 92.06 126 ILE A N 1
ATOM 983 C CA . ILE A 1 126 ? -6.591 -4.407 1.637 1.00 92.06 126 ILE A CA 1
ATOM 984 C C . ILE A 1 126 ? -8.110 -4.512 1.727 1.00 92.06 126 ILE A C 1
ATOM 986 O O . ILE A 1 126 ? -8.697 -4.083 2.717 1.00 92.06 126 ILE A O 1
ATOM 990 N N . GLY A 1 127 ? -8.755 -5.073 0.712 1.00 89.19 127 GLY A N 1
ATOM 991 C CA . GLY A 1 127 ? -10.212 -4.991 0.595 1.00 89.19 127 GLY A CA 1
ATOM 992 C C . GLY A 1 127 ? -10.787 -5.969 -0.412 1.00 89.19 127 GLY A C 1
ATOM 993 O O . GLY A 1 127 ? -10.050 -6.706 -1.057 1.00 89.19 127 GLY A O 1
ATOM 994 N N . TYR A 1 128 ? -12.109 -6.008 -0.545 1.00 82.44 128 TYR A N 1
ATOM 995 C CA . TYR A 1 128 ? -12.779 -6.847 -1.545 1.00 82.44 128 TYR A CA 1
ATOM 996 C C . TYR A 1 128 ? -13.039 -6.061 -2.828 1.00 82.44 128 TYR A C 1
ATOM 998 O O . TYR A 1 128 ? -13.471 -4.913 -2.775 1.00 82.44 128 TYR A O 1
ATOM 1006 N N . ASN A 1 129 ? -12.828 -6.686 -3.991 1.00 65.94 129 ASN A N 1
ATOM 1007 C CA . ASN A 1 129 ? -13.109 -6.044 -5.276 1.00 65.94 129 ASN A CA 1
ATOM 1008 C C . ASN A 1 129 ? -14.626 -6.064 -5.606 1.00 65.94 129 ASN A C 1
ATOM 1010 O O . ASN A 1 129 ? -15.161 -7.143 -5.907 1.00 65.94 129 ASN A O 1
ATOM 1014 N N . PRO A 1 130 ? -15.309 -4.897 -5.684 1.00 59.22 130 PRO A N 1
ATOM 1015 C CA . PRO A 1 130 ? -16.749 -4.804 -5.975 1.00 59.22 130 PRO A CA 1
ATOM 1016 C C . PRO A 1 130 ? -17.159 -5.375 -7.333 1.00 59.22 130 PRO A C 1
ATOM 1018 O O . PRO A 1 130 ? -18.300 -5.796 -7.521 1.00 59.22 130 PRO A O 1
ATOM 1021 N N . THR A 1 131 ? -16.231 -5.414 -8.288 1.00 50.06 131 THR A N 1
ATOM 1022 C CA . THR A 1 131 ? -16.497 -5.741 -9.697 1.00 50.06 131 THR A CA 1
ATOM 1023 C C . THR A 1 131 ? -16.616 -7.249 -9.963 1.00 50.06 131 THR A C 1
ATOM 1025 O O . THR A 1 131 ? -17.198 -7.641 -10.970 1.00 50.06 131 THR A O 1
ATOM 1028 N N . TYR A 1 132 ? -16.122 -8.101 -9.053 1.00 51.34 132 TYR A N 1
ATOM 1029 C CA . TYR A 1 132 ? -16.119 -9.572 -9.171 1.00 51.34 132 TYR A CA 1
ATOM 1030 C C . TYR A 1 132 ? -17.032 -10.238 -8.132 1.00 51.34 132 TYR A C 1
ATOM 1032 O O . TYR A 1 132 ? -16.688 -11.257 -7.528 1.00 51.34 132 TYR A O 1
ATOM 1040 N N . ASN A 1 133 ? -18.203 -9.643 -7.879 1.00 56.62 133 ASN A N 1
ATOM 1041 C CA . ASN A 1 133 ? -19.132 -10.093 -6.836 1.00 56.62 133 ASN A CA 1
ATOM 1042 C C . ASN A 1 133 ? -18.499 -10.141 -5.423 1.00 56.62 133 ASN A C 1
ATOM 1044 O O . ASN A 1 133 ? -18.936 -10.943 -4.600 1.00 56.62 133 ASN A O 1
ATOM 1048 N N . ASN A 1 134 ? -17.482 -9.313 -5.129 1.00 59.91 134 ASN A N 1
ATOM 1049 C CA . ASN A 1 134 ? -16.778 -9.283 -3.835 1.00 59.91 134 ASN A CA 1
ATOM 1050 C C . ASN A 1 134 ? -16.194 -10.635 -3.382 1.00 59.91 134 ASN A C 1
ATOM 1052 O O . ASN A 1 134 ? -16.013 -10.854 -2.188 1.00 59.91 134 ASN A O 1
ATOM 1056 N N . LYS A 1 135 ? -15.918 -11.574 -4.298 1.00 66.88 135 LYS A N 1
ATOM 1057 C CA . LYS A 1 135 ? -15.456 -12.912 -3.890 1.00 66.88 135 LYS A CA 1
ATOM 1058 C C . LYS A 1 135 ? -13.991 -12.957 -3.475 1.00 66.88 135 LYS A C 1
ATOM 1060 O O . LYS A 1 135 ? -13.620 -13.822 -2.693 1.00 66.88 135 LYS A O 1
ATOM 1065 N N . GLU A 1 136 ? -13.173 -12.046 -3.993 1.00 80.94 136 GLU A N 1
ATOM 1066 C CA . GLU A 1 136 ? -11.727 -12.082 -3.799 1.00 80.94 136 GLU A CA 1
ATOM 1067 C C . GLU A 1 136 ? -11.217 -10.780 -3.191 1.00 80.94 136 GLU A C 1
ATOM 1069 O O . GLU A 1 136 ? -11.531 -9.679 -3.655 1.00 80.94 136 GLU A O 1
ATOM 1074 N N . LYS A 1 137 ? -10.411 -10.937 -2.141 1.00 86.38 137 LYS A N 1
ATOM 1075 C CA . LYS A 1 137 ? -9.664 -9.857 -1.502 1.00 86.38 137 LYS A CA 1
ATOM 1076 C C . LYS A 1 137 ? -8.449 -9.452 -2.345 1.00 86.38 137 LYS A C 1
ATOM 1078 O O . LYS A 1 137 ? -7.757 -10.320 -2.884 1.00 86.38 137 LYS A O 1
ATOM 1083 N N . THR A 1 138 ? -8.171 -8.160 -2.434 1.00 88.75 138 THR A N 1
ATOM 1084 C CA . THR A 1 138 ? -7.004 -7.579 -3.100 1.00 88.75 138 THR A CA 1
ATOM 1085 C C . THR A 1 138 ? -6.078 -6.916 -2.084 1.00 88.75 138 THR A C 1
ATOM 1087 O O . THR A 1 138 ? -6.489 -6.551 -0.982 1.00 88.75 138 THR A O 1
ATOM 1090 N N . VAL A 1 139 ? -4.803 -6.799 -2.459 1.00 92.12 139 VAL A N 1
ATOM 1091 C CA . VAL A 1 139 ? -3.789 -6.006 -1.755 1.00 92.12 139 VAL A CA 1
ATOM 1092 C C . VAL A 1 139 ? -3.187 -5.061 -2.784 1.00 92.12 139 VAL A C 1
ATOM 1094 O O . VAL A 1 139 ? -2.640 -5.501 -3.800 1.00 92.12 139 VAL A O 1
ATOM 1097 N N . GLU A 1 140 ? -3.331 -3.768 -2.529 1.00 91.94 140 GLU A N 1
ATOM 1098 C CA . GLU A 1 140 ? -3.047 -2.698 -3.481 1.00 91.94 140 GLU A CA 1
ATOM 1099 C C . GLU A 1 140 ? -2.173 -1.617 -2.827 1.00 91.94 140 GLU A C 1
ATOM 1101 O O . GLU A 1 140 ? -2.679 -0.583 -2.380 1.00 91.94 140 GLU A O 1
ATOM 1106 N N . PRO A 1 141 ? -0.852 -1.842 -2.723 1.00 92.50 141 PRO A N 1
ATOM 1107 C CA . PRO A 1 141 ? 0.103 -0.807 -2.358 1.00 92.50 141 PRO A CA 1
ATOM 1108 C C . PRO A 1 141 ? 0.197 0.293 -3.425 1.00 92.50 141 PRO A C 1
ATOM 1110 O O . PRO A 1 141 ? 0.395 0.041 -4.617 1.00 92.50 141 PRO A O 1
ATOM 1113 N N . HIS A 1 142 ? 0.129 1.533 -2.961 1.00 90.81 142 HIS A N 1
ATOM 1114 C CA . HIS A 1 142 ? 0.542 2.736 -3.666 1.00 90.81 142 HIS A CA 1
ATOM 1115 C C . HIS A 1 142 ? 1.939 3.129 -3.175 1.00 90.81 142 HIS A C 1
ATOM 1117 O O . HIS A 1 142 ? 2.109 3.466 -2.002 1.00 90.81 142 HIS A O 1
ATOM 1123 N N . LEU A 1 143 ? 2.943 3.043 -4.051 1.00 89.81 143 LEU A N 1
ATOM 1124 C CA . LEU A 1 143 ? 4.334 3.341 -3.711 1.00 89.81 143 LEU A CA 1
ATOM 1125 C C . LEU A 1 143 ? 4.598 4.847 -3.802 1.00 89.81 143 LEU A C 1
ATOM 1127 O O . LEU A 1 143 ? 4.362 5.474 -4.834 1.00 89.81 143 LEU A O 1
ATOM 1131 N N . ILE A 1 144 ? 5.136 5.409 -2.724 1.00 88.81 144 ILE A N 1
ATOM 1132 C CA . ILE A 1 144 ? 5.370 6.838 -2.555 1.00 88.81 144 ILE A CA 1
ATOM 1133 C C . ILE A 1 144 ? 6.873 7.094 -2.657 1.00 88.81 144 ILE A C 1
ATOM 1135 O O . ILE A 1 144 ? 7.641 6.743 -1.760 1.00 88.81 144 ILE A O 1
ATOM 1139 N N . ALA A 1 145 ? 7.291 7.711 -3.760 1.00 83.44 145 ALA A N 1
ATOM 1140 C CA . ALA A 1 145 ? 8.657 8.187 -3.938 1.00 83.44 145 ALA A CA 1
ATOM 1141 C C . ALA A 1 145 ? 8.820 9.645 -3.497 1.00 83.44 145 ALA A C 1
ATOM 1143 O O . ALA A 1 145 ? 7.874 10.440 -3.553 1.00 83.44 145 ALA A O 1
ATOM 1144 N N . GLU A 1 146 ? 10.049 9.980 -3.104 1.00 79.12 146 GLU A N 1
ATOM 1145 C CA . GLU A 1 146 ? 10.456 11.327 -2.711 1.00 79.12 146 GLU A CA 1
ATOM 1146 C C . GLU A 1 146 ? 10.191 12.357 -3.810 1.00 79.12 146 GLU A C 1
ATOM 1148 O O . GLU A 1 146 ? 10.252 12.059 -5.004 1.00 79.12 146 GLU A O 1
ATOM 1153 N N . SER A 1 147 ? 9.936 13.604 -3.409 1.00 75.12 147 SER A 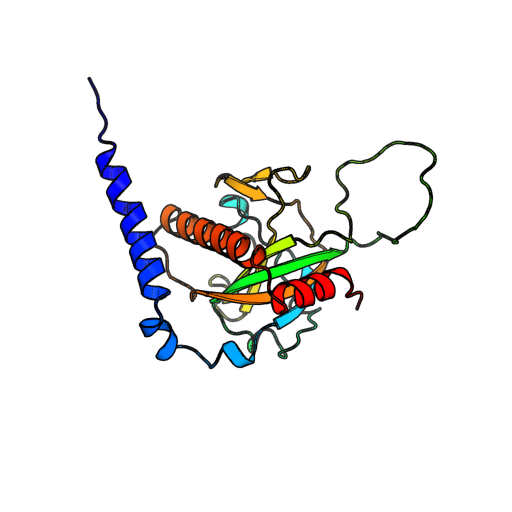N 1
ATOM 1154 C CA . SER A 1 147 ? 9.574 14.690 -4.333 1.00 75.12 147 SER A CA 1
ATOM 1155 C C . SER A 1 147 ? 10.625 14.953 -5.419 1.00 75.12 147 SER A C 1
ATOM 1157 O O . SER A 1 147 ? 10.278 15.405 -6.509 1.00 75.12 147 SER A O 1
ATOM 1159 N N . THR A 1 148 ? 11.888 14.640 -5.131 1.00 78.44 148 THR A N 1
ATOM 1160 C CA . THR A 1 148 ? 13.045 14.783 -6.023 1.00 78.44 148 THR A CA 1
ATOM 1161 C C . THR A 1 148 ? 13.329 13.540 -6.870 1.00 78.44 148 THR A C 1
ATOM 1163 O O . THR A 1 148 ? 14.254 13.566 -7.683 1.00 78.44 148 THR A O 1
ATOM 1166 N N . HIS A 1 149 ? 12.575 12.451 -6.693 1.00 76.56 149 HIS A N 1
ATOM 1167 C CA . HIS A 1 149 ? 12.834 11.193 -7.384 1.00 76.56 149 HIS A CA 1
ATOM 1168 C C . HIS A 1 149 ? 12.627 11.350 -8.905 1.00 76.56 149 HIS A C 1
ATOM 1170 O O . HIS A 1 149 ? 11.574 11.830 -9.331 1.00 76.56 149 HIS A O 1
ATOM 1176 N N . PRO A 1 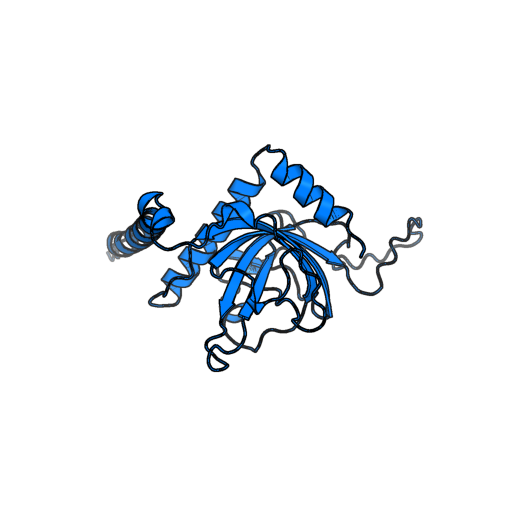150 ? 13.580 10.922 -9.757 1.00 74.44 150 PRO A N 1
ATOM 1177 C CA . PRO A 1 150 ? 13.563 11.214 -11.197 1.00 74.44 150 PRO A CA 1
ATOM 1178 C C . PRO A 1 150 ? 12.378 10.590 -11.946 1.00 74.44 150 PRO A C 1
ATOM 1180 O O . PRO A 1 150 ? 11.956 11.110 -12.974 1.00 74.44 150 PRO A O 1
ATOM 1183 N N . GLN A 1 151 ? 11.830 9.490 -11.425 1.00 71.31 151 GLN A N 1
ATOM 1184 C CA . GLN A 1 151 ? 10.664 8.803 -11.996 1.00 71.31 151 GLN A CA 1
ATOM 1185 C C . GLN A 1 151 ? 9.357 9.148 -11.276 1.00 71.31 151 GLN A C 1
ATOM 1187 O O . GLN A 1 151 ? 8.337 8.501 -11.509 1.00 71.31 151 GLN A O 1
ATOM 1192 N N . ARG A 1 152 ? 9.377 10.127 -10.361 1.00 73.88 152 ARG A N 1
ATOM 1193 C CA . ARG A 1 152 ? 8.152 10.638 -9.756 1.00 73.88 152 ARG A CA 1
ATOM 1194 C C . ARG A 1 152 ? 7.435 11.498 -10.782 1.00 73.88 152 ARG A C 1
ATOM 1196 O O . ARG A 1 152 ? 7.918 12.559 -11.173 1.00 73.88 152 ARG A O 1
ATOM 1203 N N . HIS A 1 153 ? 6.235 11.082 -11.148 1.00 67.69 153 HIS A N 1
ATOM 1204 C CA . HIS A 1 153 ? 5.321 11.916 -11.911 1.00 67.69 153 HIS A CA 1
ATOM 1205 C C . HIS A 1 153 ? 4.168 12.344 -11.015 1.00 67.69 153 HIS A C 1
ATOM 1207 O O . HIS A 1 153 ? 3.659 11.543 -10.235 1.00 67.69 153 HIS A O 1
ATOM 1213 N N . ALA A 1 154 ? 3.775 13.613 -11.105 1.00 61.88 154 ALA A N 1
ATOM 1214 C CA . ALA A 1 154 ? 2.550 14.060 -10.466 1.00 61.88 154 ALA A CA 1
ATOM 1215 C C . ALA A 1 154 ? 1.363 13.415 -11.189 1.00 61.88 154 ALA A C 1
ATOM 1217 O O . ALA A 1 154 ? 1.236 13.520 -12.411 1.00 61.88 154 ALA A O 1
ATOM 1218 N N . SER A 1 155 ? 0.501 12.753 -10.434 1.00 60.28 155 SER A N 1
ATOM 1219 C CA . SER A 1 155 ? -0.802 12.328 -10.919 1.00 60.28 155 SER A CA 1
ATOM 1220 C C . SER A 1 155 ? -1.708 13.525 -11.225 1.00 60.28 155 SER A C 1
ATOM 1222 O O . SER A 1 155 ? -1.443 14.651 -10.798 1.00 60.28 155 SER A O 1
ATOM 1224 N N . SER A 1 156 ? -2.858 13.278 -11.862 1.00 53.84 156 SER A N 1
ATOM 1225 C CA . SER A 1 156 ? -3.963 14.251 -11.949 1.00 53.84 156 SER A CA 1
ATOM 1226 C C . SER A 1 156 ? -4.446 14.751 -10.582 1.00 53.84 156 SER A C 1
ATOM 1228 O O . SER A 1 156 ? -5.122 15.774 -10.501 1.00 53.84 156 SER A O 1
ATOM 1230 N N . THR A 1 157 ? -4.091 14.050 -9.505 1.00 52.44 157 THR A N 1
ATOM 1231 C CA . THR A 1 157 ? -4.382 14.423 -8.123 1.00 52.44 157 THR A CA 1
ATOM 1232 C C . THR A 1 157 ? -3.178 15.034 -7.393 1.00 52.44 157 THR A C 1
ATOM 1234 O O . THR A 1 157 ? -3.365 15.536 -6.292 1.00 52.44 157 THR A O 1
ATOM 1237 N N . GLY A 1 158 ? -1.987 15.119 -8.000 1.00 57.12 158 GLY A N 1
ATOM 1238 C CA . GLY A 1 158 ? -0.768 15.687 -7.394 1.00 57.12 158 GLY A CA 1
ATOM 1239 C C . GLY A 1 158 ? 0.103 14.686 -6.617 1.00 57.12 158 GLY A C 1
ATOM 1240 O O . GLY A 1 158 ? 1.142 15.064 -6.069 1.00 57.12 158 GLY A O 1
ATOM 1241 N N . GLU A 1 159 ? -0.290 13.416 -6.616 1.00 64.00 159 GLU A N 1
ATOM 1242 C CA . GLU A 1 159 ? 0.353 12.314 -5.898 1.00 64.00 159 GLU A CA 1
ATOM 1243 C C . GLU A 1 159 ? 1.427 11.615 -6.739 1.00 64.00 159 GLU A C 1
ATOM 1245 O O . GLU A 1 159 ? 1.575 11.878 -7.935 1.00 64.00 159 GLU A O 1
ATOM 1250 N N . THR A 1 160 ? 2.218 10.749 -6.105 1.00 63.25 160 THR A N 1
ATOM 1251 C CA . THR A 1 160 ? 3.367 10.095 -6.738 1.00 63.25 160 THR A CA 1
ATOM 1252 C C . THR A 1 160 ? 2.925 8.942 -7.639 1.00 63.25 160 THR A C 1
ATOM 1254 O O . THR A 1 160 ? 2.461 7.910 -7.174 1.00 63.25 160 THR A O 1
ATOM 1257 N N . MET A 1 161 ? 3.139 9.074 -8.943 1.00 60.56 161 MET A N 1
ATOM 1258 C CA . MET A 1 161 ? 3.116 7.949 -9.870 1.00 60.56 161 MET A CA 1
ATOM 1259 C C . MET A 1 161 ? 4.546 7.477 -10.100 1.00 60.56 161 MET A C 1
ATOM 1261 O O . MET A 1 161 ? 5.348 8.184 -10.712 1.00 60.56 161 MET A O 1
ATOM 1265 N N . LEU A 1 162 ? 4.845 6.282 -9.603 1.00 67.62 162 LEU A N 1
ATOM 1266 C CA . LEU A 1 162 ? 5.962 5.487 -10.087 1.00 67.62 162 LEU A CA 1
ATOM 1267 C C . LEU A 1 162 ? 5.495 4.675 -11.306 1.00 67.62 162 LEU A C 1
ATOM 1269 O O . LEU A 1 162 ? 4.306 4.375 -11.421 1.00 67.62 162 LEU A O 1
ATOM 1273 N N . GLY A 1 163 ? 6.405 4.390 -12.241 1.00 67.88 163 GLY A N 1
ATOM 1274 C CA . GLY A 1 163 ? 6.091 3.720 -13.509 1.00 67.88 163 GLY A CA 1
ATOM 1275 C C . GLY A 1 163 ? 5.426 2.341 -13.367 1.00 67.88 163 GLY A C 1
ATOM 1276 O O . GLY A 1 163 ? 5.178 1.843 -12.274 1.00 67.88 163 GLY A O 1
ATOM 1277 N N . ASP A 1 164 ? 5.132 1.695 -14.495 1.00 76.06 164 ASP A N 1
ATOM 1278 C CA . ASP A 1 164 ? 4.540 0.355 -14.476 1.00 76.06 164 ASP A CA 1
ATOM 1279 C C . ASP A 1 164 ? 5.585 -0.711 -14.094 1.00 76.06 164 ASP A C 1
ATOM 1281 O O . ASP A 1 164 ? 6.638 -0.816 -14.721 1.00 76.06 164 ASP A O 1
ATOM 1285 N N . PHE A 1 165 ? 5.254 -1.536 -13.096 1.00 80.75 165 PHE A N 1
ATOM 1286 C CA . PHE A 1 165 ? 6.120 -2.590 -12.544 1.00 80.75 165 PHE A CA 1
ATOM 1287 C C . PHE A 1 165 ? 5.560 -4.001 -12.741 1.00 80.75 165 PHE A C 1
ATOM 1289 O O . PHE A 1 165 ? 5.802 -4.884 -11.923 1.00 80.75 165 PHE A O 1
ATOM 1296 N N . TYR A 1 166 ? 4.731 -4.212 -13.762 1.00 85.00 166 TYR A N 1
ATOM 1297 C CA . TYR A 1 166 ? 4.081 -5.507 -13.959 1.00 85.00 166 TYR A CA 1
ATOM 1298 C C . TYR A 1 166 ? 5.101 -6.640 -14.080 1.00 85.00 166 TYR A C 1
ATOM 1300 O O . TYR A 1 166 ? 6.186 -6.455 -14.627 1.00 85.00 166 TYR A O 1
ATOM 1308 N N . ASP A 1 167 ? 4.730 -7.792 -13.529 1.00 87.00 167 ASP A N 1
ATOM 1309 C CA . ASP A 1 167 ? 5.514 -9.025 -13.447 1.00 87.00 167 ASP A CA 1
ATOM 1310 C C . ASP A 1 167 ? 6.751 -8.953 -12.534 1.00 87.00 167 ASP A C 1
ATOM 1312 O O . ASP A 1 167 ? 7.280 -9.999 -12.155 1.00 87.00 167 ASP A O 1
ATOM 1316 N N . ALA A 1 168 ? 7.149 -7.757 -12.081 1.00 89.50 168 ALA A N 1
ATOM 1317 C CA . ALA A 1 168 ? 8.218 -7.587 -11.107 1.00 89.50 168 ALA A CA 1
ATOM 1318 C C . ALA A 1 168 ? 7.833 -8.172 -9.741 1.00 89.50 168 ALA A C 1
ATOM 1320 O O . ALA A 1 168 ? 6.668 -8.155 -9.323 1.00 89.50 168 ALA A O 1
ATOM 1321 N N . LYS A 1 169 ? 8.836 -8.654 -9.008 1.00 92.06 169 LYS A N 1
ATOM 1322 C CA . LYS A 1 169 ? 8.660 -9.114 -7.632 1.00 92.06 169 LYS A CA 1
ATOM 1323 C C . LYS A 1 169 ? 8.528 -7.905 -6.702 1.00 92.06 169 LYS A C 1
ATOM 1325 O O . LYS A 1 169 ? 9.298 -6.953 -6.798 1.00 92.06 169 LYS A O 1
ATOM 1330 N N . ILE A 1 170 ? 7.567 -7.957 -5.787 1.00 93.56 170 ILE A N 1
ATOM 1331 C CA . ILE A 1 170 ? 7.376 -6.976 -4.719 1.00 93.56 170 ILE A CA 1
ATOM 1332 C C . ILE A 1 170 ? 7.652 -7.629 -3.366 1.00 93.56 170 ILE A C 1
ATOM 1334 O O . ILE A 1 170 ? 7.136 -8.707 -3.066 1.00 93.56 170 ILE A O 1
ATOM 1338 N N . VAL A 1 171 ? 8.464 -6.957 -2.555 1.00 95.88 171 VAL A N 1
ATOM 1339 C CA . VAL A 1 171 ? 8.649 -7.236 -1.128 1.00 95.88 171 VAL A CA 1
ATOM 1340 C C . VAL A 1 171 ? 7.946 -6.115 -0.376 1.00 95.88 171 VAL A C 1
ATOM 1342 O O . VAL A 1 171 ? 8.334 -4.960 -0.521 1.00 95.88 171 VAL A O 1
ATOM 1345 N N . LEU A 1 172 ? 6.903 -6.439 0.381 1.00 96.94 172 LEU A N 1
ATOM 1346 C CA . LEU A 1 172 ? 6.012 -5.505 1.065 1.00 96.94 172 LEU A CA 1
ATOM 1347 C C . LEU A 1 172 ? 5.980 -5.833 2.562 1.00 96.94 172 LEU A C 1
ATOM 1349 O O . LEU A 1 172 ? 5.755 -6.977 2.941 1.00 96.94 172 LEU A O 1
ATOM 1353 N N . SER A 1 173 ? 6.162 -4.833 3.416 1.00 97.62 173 SER A N 1
ATOM 1354 C CA . SER A 1 173 ? 5.855 -4.918 4.844 1.00 97.62 173 SER A CA 1
ATOM 1355 C C . SER A 1 173 ? 4.760 -3.911 5.173 1.00 97.62 173 SER A C 1
ATOM 1357 O O . SER A 1 173 ? 4.935 -2.716 4.950 1.00 97.62 173 SER A O 1
ATOM 1359 N N . VAL A 1 174 ? 3.621 -4.395 5.663 1.00 97.06 174 VAL A N 1
ATOM 1360 C CA . VAL A 1 174 ? 2.494 -3.591 6.145 1.00 97.06 174 VAL A CA 1
ATOM 1361 C C . VAL A 1 174 ? 2.705 -3.355 7.636 1.00 97.06 174 VAL A C 1
ATOM 1363 O O . VAL A 1 174 ? 2.616 -4.290 8.428 1.00 97.06 174 VAL A O 1
ATOM 1366 N N . VAL A 1 175 ? 3.012 -2.118 8.015 1.00 96.44 175 VAL A N 1
ATOM 1367 C CA . VAL A 1 175 ? 3.547 -1.769 9.341 1.00 96.44 175 VAL A CA 1
ATOM 1368 C C . VAL A 1 175 ? 2.456 -1.288 10.288 1.00 96.44 175 VAL A C 1
ATOM 1370 O O . VAL A 1 175 ? 2.441 -1.667 11.457 1.00 96.44 175 VAL A O 1
ATOM 1373 N N . GLY A 1 176 ? 1.533 -0.464 9.798 1.00 94.31 176 GLY A N 1
ATOM 1374 C CA . GLY A 1 176 ? 0.525 0.171 10.638 1.00 94.31 176 GLY A CA 1
ATOM 1375 C C . GLY A 1 176 ? -0.816 0.325 9.943 1.00 94.31 176 GLY A C 1
ATOM 1376 O O . GLY A 1 176 ? -0.902 0.456 8.724 1.00 94.31 176 GLY A O 1
ATOM 1377 N N . TYR A 1 177 ? -1.877 0.324 10.740 1.00 93.94 177 TYR A N 1
ATOM 1378 C CA . TYR A 1 177 ? -3.236 0.588 10.287 1.00 93.94 177 TYR A CA 1
ATOM 1379 C C . TYR A 1 177 ? -3.518 2.094 10.260 1.00 93.94 177 TYR A C 1
ATOM 1381 O O . TYR A 1 177 ? -3.133 2.809 11.184 1.00 93.94 177 TYR A O 1
ATOM 1389 N N . LEU A 1 178 ? -4.199 2.574 9.217 1.00 90.12 178 LEU A N 1
ATOM 1390 C CA . LEU A 1 178 ? -4.607 3.975 9.085 1.00 90.12 178 LEU A CA 1
ATOM 1391 C C . LEU A 1 178 ? -6.096 4.167 9.386 1.00 90.12 178 LEU A C 1
ATOM 1393 O O . LEU A 1 178 ? -6.462 5.068 10.142 1.00 90.12 178 LEU A O 1
ATOM 1397 N N . ARG A 1 179 ? -6.967 3.370 8.755 1.00 91.75 179 ARG A N 1
ATOM 1398 C CA . ARG A 1 179 ? -8.432 3.499 8.869 1.00 91.75 179 ARG A CA 1
ATOM 1399 C C . ARG A 1 179 ? -9.165 2.325 8.206 1.00 91.75 179 ARG A C 1
ATOM 1401 O O . ARG A 1 179 ? -8.572 1.641 7.374 1.00 91.75 179 ARG A O 1
ATOM 1408 N N . PRO A 1 180 ? -10.467 2.128 8.481 1.00 89.25 180 PRO A N 1
ATOM 1409 C CA . PRO A 1 180 ? -11.255 1.135 7.754 1.00 89.25 180 PRO A CA 1
ATOM 1410 C C . PRO A 1 180 ? -11.508 1.565 6.301 1.00 89.25 180 PRO A C 1
ATOM 1412 O O . PRO A 1 180 ? -11.328 2.734 5.933 1.00 89.25 180 PRO A O 1
ATOM 1415 N N . GLU A 1 181 ? -11.977 0.623 5.480 1.00 84.81 181 GLU A N 1
ATOM 1416 C CA . GLU A 1 181 ? -12.590 0.942 4.189 1.00 84.81 181 GLU A CA 1
ATOM 1417 C C . GLU A 1 181 ? -13.843 1.800 4.424 1.00 84.81 181 GLU A C 1
ATOM 1419 O O . GLU A 1 181 ? -14.649 1.511 5.310 1.00 84.81 181 GLU A O 1
ATOM 1424 N N . LEU A 1 182 ? -13.998 2.879 3.655 1.00 81.75 182 LEU A N 1
ATOM 1425 C CA . LEU A 1 182 ? -15.115 3.813 3.793 1.00 81.75 182 LEU A CA 1
ATOM 1426 C C . LEU A 1 182 ? -15.819 3.983 2.446 1.00 81.75 182 LEU A C 1
ATOM 1428 O O . LEU A 1 182 ? -15.138 4.080 1.422 1.00 81.75 182 LEU A O 1
ATOM 1432 N N . PRO A 1 183 ? -17.161 4.056 2.425 1.00 79.31 183 PRO A N 1
ATOM 1433 C CA . PRO A 1 183 ? -17.872 4.499 1.239 1.00 79.31 183 PRO A CA 1
ATOM 1434 C C . PRO A 1 183 ? -17.622 5.997 1.028 1.00 79.31 183 PRO A C 1
ATOM 1436 O O . PRO A 1 183 ? -17.647 6.776 1.981 1.00 79.31 183 PRO A O 1
ATOM 1439 N N . PHE A 1 184 ? -17.416 6.403 -0.223 1.00 76.81 184 PHE A N 1
ATOM 1440 C CA . PHE A 1 184 ? -17.255 7.807 -0.592 1.00 76.81 184 PHE A CA 1
ATOM 1441 C C . PHE A 1 184 ? -18.300 8.212 -1.624 1.00 76.81 184 PHE A C 1
ATOM 1443 O O . PHE A 1 184 ? -18.460 7.572 -2.664 1.00 76.81 184 PHE A O 1
ATOM 1450 N N . GLU A 1 185 ? -18.993 9.310 -1.342 1.00 79.56 185 GLU A N 1
ATOM 1451 C CA . GLU A 1 185 ? -19.911 9.935 -2.286 1.00 79.56 185 GLU A CA 1
ATOM 1452 C C . GLU A 1 185 ? -19.125 10.821 -3.255 1.00 79.56 185 GLU A C 1
ATOM 1454 O O . GLU A 1 185 ? -18.788 11.966 -2.955 1.00 79.56 185 GLU A O 1
ATOM 1459 N N . GLY A 1 186 ? -18.824 10.273 -4.431 1.00 79.12 186 GLY A N 1
ATOM 1460 C CA . GLY A 1 186 ? -18.161 11.000 -5.509 1.00 79.12 186 GLY A CA 1
ATOM 1461 C C . GLY A 1 186 ? -16.632 10.943 -5.482 1.00 79.12 186 GLY A C 1
ATOM 1462 O O . GLY A 1 186 ? -15.986 10.546 -4.511 1.00 79.12 186 GLY A O 1
ATOM 1463 N N . LEU A 1 187 ? -16.050 11.339 -6.616 1.00 80.38 187 LEU A N 1
ATOM 1464 C CA . LEU A 1 187 ? -14.623 11.197 -6.910 1.00 80.38 187 LEU A CA 1
ATOM 1465 C C . LEU A 1 187 ? -13.734 12.093 -6.040 1.00 80.38 187 LEU A C 1
ATOM 1467 O O . LEU A 1 187 ? -12.609 11.729 -5.704 1.00 80.38 187 LEU A O 1
ATOM 1471 N N . GLU A 1 188 ? -14.242 13.268 -5.680 1.00 82.62 188 GLU A N 1
ATOM 1472 C CA . GLU A 1 188 ? -13.515 14.277 -4.914 1.00 82.62 188 GLU A CA 1
ATOM 1473 C C . GLU A 1 188 ? -13.259 13.817 -3.477 1.00 82.62 188 GLU A C 1
ATOM 1475 O O . GLU A 1 188 ? -12.112 13.816 -3.033 1.00 82.62 188 GLU A O 1
ATOM 1480 N N . LYS A 1 189 ? -14.294 13.327 -2.781 1.00 82.94 189 LYS A N 1
ATOM 1481 C CA . LYS A 1 189 ? -14.167 12.804 -1.411 1.00 82.94 189 LYS A CA 1
ATOM 1482 C C . LYS A 1 189 ? -13.232 11.596 -1.344 1.00 82.94 189 LYS A C 1
ATOM 1484 O O . LYS A 1 189 ? -12.379 11.534 -0.462 1.00 82.94 189 LYS A O 1
ATOM 1489 N N . LEU A 1 190 ? -13.342 10.681 -2.312 1.00 82.88 190 LEU A N 1
ATOM 1490 C CA . LEU A 1 190 ? -12.418 9.551 -2.449 1.00 82.88 190 LEU A CA 1
ATOM 1491 C C . LEU A 1 190 ? -10.973 10.036 -2.627 1.00 82.88 190 LEU A C 1
ATOM 1493 O O . LEU A 1 190 ? -10.070 9.571 -1.937 1.00 82.88 190 LEU A O 1
ATOM 1497 N N . THR A 1 191 ? -10.764 10.995 -3.530 1.00 82.25 191 THR A N 1
ATOM 1498 C CA . THR A 1 191 ? -9.441 11.569 -3.793 1.00 82.25 191 THR A CA 1
ATOM 1499 C C . THR A 1 191 ? -8.854 12.196 -2.531 1.00 82.25 191 THR A C 1
ATOM 1501 O O . THR A 1 191 ? -7.716 11.898 -2.181 1.00 82.25 191 THR A O 1
ATOM 1504 N N . LEU A 1 192 ? -9.622 13.027 -1.821 1.00 84.31 192 LEU A N 1
ATOM 1505 C CA . LEU A 1 192 ? -9.185 13.679 -0.583 1.00 84.31 192 LEU A CA 1
ATOM 1506 C C . LEU A 1 192 ? -8.785 12.670 0.497 1.00 84.31 192 LEU A C 1
ATOM 1508 O O . LEU A 1 192 ? -7.775 12.870 1.171 1.00 84.31 192 LEU A O 1
ATOM 1512 N N . ALA A 1 193 ? -9.538 11.578 0.637 1.00 86.56 193 ALA A N 1
ATOM 1513 C CA . ALA A 1 193 ? -9.199 10.522 1.581 1.00 86.56 193 ALA A CA 1
ATOM 1514 C C . ALA A 1 193 ? -7.873 9.838 1.224 1.00 86.56 193 ALA A C 1
ATOM 1516 O O . ALA A 1 193 ? -7.021 9.690 2.096 1.00 86.56 193 ALA A O 1
ATOM 1517 N N . ILE A 1 194 ? -7.655 9.502 -0.054 1.00 86.06 194 ILE A N 1
ATOM 1518 C CA . ILE A 1 194 ? -6.400 8.873 -0.492 1.00 86.06 194 ILE A CA 1
ATOM 1519 C C . ILE A 1 194 ? -5.201 9.800 -0.249 1.00 86.06 194 ILE A C 1
ATOM 1521 O O . ILE A 1 194 ? -4.172 9.349 0.250 1.00 86.06 194 ILE A O 1
ATOM 1525 N N . LYS A 1 195 ? -5.336 11.101 -0.534 1.00 86.00 195 LYS A N 1
ATOM 1526 C CA . LYS A 1 195 ? -4.284 12.089 -0.239 1.00 86.00 195 LYS A CA 1
ATOM 1527 C C . LYS A 1 195 ? -3.924 12.108 1.236 1.00 86.00 195 LYS A C 1
ATOM 1529 O O . LYS A 1 195 ? -2.752 12.055 1.597 1.00 86.00 195 LYS A O 1
ATOM 1534 N N . LYS A 1 196 ? -4.945 12.135 2.094 1.00 88.12 196 LYS A N 1
ATOM 1535 C CA . LYS A 1 196 ? -4.744 12.124 3.539 1.00 88.12 196 LYS A CA 1
ATOM 1536 C C . LYS A 1 196 ? -4.014 10.858 3.991 1.00 88.12 196 LYS A C 1
ATOM 1538 O O . LYS A 1 196 ? -3.116 10.961 4.822 1.00 88.12 196 LYS A O 1
ATOM 1543 N N . ASP A 1 197 ? -4.363 9.700 3.430 1.00 91.00 197 ASP A N 1
ATOM 1544 C CA . ASP A 1 197 ? -3.707 8.424 3.738 1.00 91.00 197 ASP A CA 1
ATOM 1545 C C . ASP A 1 197 ? -2.224 8.421 3.312 1.00 91.00 197 ASP A C 1
ATOM 1547 O O . ASP A 1 197 ? -1.374 7.940 4.061 1.00 91.00 197 ASP A O 1
ATOM 1551 N N . ILE A 1 198 ? -1.888 9.018 2.161 1.00 88.62 198 ILE A N 1
ATOM 1552 C CA . ILE A 1 198 ? -0.500 9.195 1.694 1.00 88.62 198 ILE A CA 1
ATOM 1553 C C . ILE A 1 198 ? 0.285 10.130 2.624 1.00 88.62 198 ILE A C 1
ATOM 1555 O O . ILE A 1 198 ? 1.416 9.816 3.003 1.00 88.62 198 ILE A O 1
ATOM 1559 N N . GLU A 1 199 ? -0.303 11.260 3.023 1.00 88.81 199 GLU A N 1
ATOM 1560 C CA . GLU A 1 199 ? 0.311 12.202 3.968 1.00 88.81 199 GLU A CA 1
ATOM 1561 C C . GLU A 1 199 ? 0.583 11.554 5.332 1.00 88.81 199 GLU A C 1
ATOM 1563 O O . GLU A 1 199 ? 1.645 11.772 5.925 1.00 88.81 199 GLU A O 1
ATOM 1568 N N . ASP A 1 200 ? -0.361 10.750 5.827 1.00 90.75 200 ASP A N 1
ATOM 1569 C CA . ASP A 1 200 ? -0.212 10.030 7.092 1.00 90.75 200 ASP A CA 1
ATOM 1570 C C . ASP A 1 200 ? 0.869 8.958 6.989 1.00 90.75 200 ASP A C 1
ATOM 1572 O O . ASP A 1 200 ? 1.752 8.918 7.843 1.00 90.75 200 ASP A O 1
ATOM 1576 N N . ALA A 1 201 ? 0.871 8.157 5.917 1.00 92.94 201 ALA A N 1
ATOM 1577 C CA . ALA A 1 201 ? 1.925 7.180 5.654 1.00 92.94 201 ALA A CA 1
ATOM 1578 C C . ALA A 1 201 ? 3.313 7.844 5.618 1.00 92.94 201 ALA A C 1
ATOM 1580 O O . ALA A 1 201 ? 4.249 7.369 6.260 1.00 92.94 201 ALA A O 1
ATOM 1581 N N . CYS A 1 202 ? 3.444 8.983 4.929 1.00 91.06 202 CYS A N 1
ATOM 1582 C CA . CYS A 1 202 ? 4.686 9.759 4.888 1.00 91.06 202 CYS A CA 1
ATOM 1583 C C . CYS A 1 202 ? 5.106 10.291 6.260 1.00 91.06 202 CYS A C 1
ATOM 1585 O O . CYS A 1 202 ? 6.299 10.354 6.553 1.00 91.06 202 CYS A O 1
ATOM 1587 N N . SER A 1 203 ? 4.148 10.730 7.077 1.00 91.69 203 SER A N 1
ATOM 1588 C CA . SER A 1 203 ? 4.423 11.272 8.411 1.00 91.69 203 SER A CA 1
ATOM 1589 C C . SER A 1 203 ? 4.872 10.169 9.369 1.00 91.69 203 SER A C 1
ATOM 1591 O O . SER A 1 203 ? 5.912 10.310 10.006 1.00 91.69 203 SER A O 1
ATOM 1593 N N . LEU A 1 204 ? 4.156 9.042 9.387 1.00 94.94 204 LEU A N 1
ATOM 1594 C CA . LEU A 1 204 ? 4.461 7.874 10.219 1.00 94.94 204 LEU A CA 1
ATOM 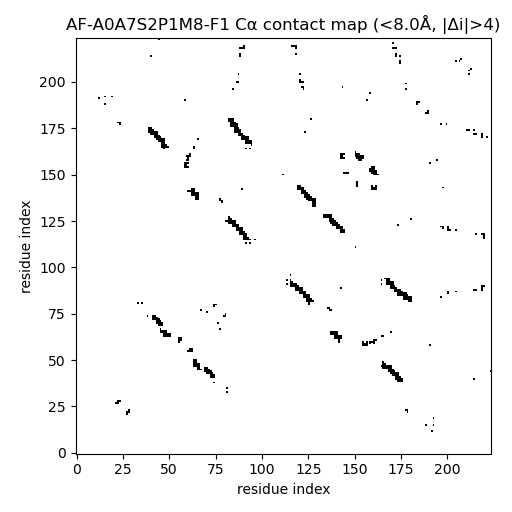1595 C C . LEU A 1 204 ? 5.803 7.235 9.838 1.00 94.94 204 LEU A C 1
ATOM 1597 O O . LEU A 1 204 ? 6.579 6.854 10.711 1.00 94.94 204 LEU A O 1
ATOM 1601 N N . ALA A 1 205 ? 6.135 7.189 8.545 1.00 93.31 205 ALA A N 1
ATOM 1602 C CA . ALA A 1 205 ? 7.414 6.660 8.071 1.00 93.31 205 ALA A CA 1
ATOM 1603 C C . ALA A 1 205 ? 8.636 7.505 8.487 1.00 93.31 205 ALA A C 1
ATOM 1605 O O . ALA A 1 205 ? 9.755 6.992 8.458 1.00 93.31 205 ALA A O 1
ATOM 1606 N N . LYS A 1 206 ? 8.443 8.782 8.857 1.00 92.94 206 LYS A N 1
ATOM 1607 C CA . LYS A 1 206 ? 9.507 9.682 9.344 1.00 92.94 206 LYS A CA 1
ATOM 1608 C C . LYS A 1 206 ? 9.766 9.550 10.841 1.00 92.94 206 LYS A C 1
ATOM 1610 O O . LYS A 1 206 ? 10.758 10.093 11.325 1.00 92.94 206 LYS A O 1
ATOM 1615 N N . GLU A 1 207 ? 8.885 8.878 11.575 1.00 94.50 207 GLU A N 1
ATOM 1616 C CA . GLU A 1 207 ? 9.077 8.664 13.003 1.00 94.50 207 GLU A CA 1
ATOM 1617 C C . GLU A 1 207 ? 10.306 7.788 13.250 1.00 94.50 207 GLU A C 1
ATOM 1619 O O . GLU A 1 207 ? 10.480 6.730 12.637 1.00 94.50 207 GLU A O 1
ATOM 1624 N N . ASP A 1 208 ? 11.158 8.230 14.174 1.00 93.19 208 ASP A N 1
ATOM 1625 C CA . ASP A 1 208 ? 12.340 7.482 14.580 1.00 93.19 208 ASP A CA 1
ATOM 1626 C C . ASP A 1 208 ? 11.962 6.435 15.635 1.00 93.19 208 ASP A C 1
ATOM 1628 O O . ASP A 1 208 ? 12.016 6.685 16.840 1.00 93.19 208 ASP A O 1
ATOM 1632 N N . ASN A 1 209 ? 11.531 5.259 15.176 1.00 95.06 209 ASN A N 1
ATOM 1633 C CA . ASN A 1 209 ? 11.184 4.133 16.038 1.00 95.06 209 ASN A CA 1
ATOM 1634 C C . ASN A 1 209 ? 11.804 2.814 15.534 1.00 95.06 209 ASN A C 1
ATOM 1636 O O . ASN A 1 209 ? 12.245 2.706 14.386 1.00 95.06 209 ASN A O 1
ATOM 1640 N N . ALA A 1 210 ? 11.885 1.818 16.422 1.00 95.75 210 ALA A N 1
ATOM 1641 C CA . ALA A 1 210 ? 12.526 0.534 16.129 1.00 95.75 210 ALA A CA 1
ATOM 1642 C C . ALA A 1 210 ? 11.809 -0.227 15.004 1.00 95.75 210 ALA A C 1
ATOM 1644 O O . ALA A 1 210 ? 12.463 -0.653 14.057 1.00 95.75 210 ALA A O 1
ATOM 1645 N N . THR A 1 211 ? 10.476 -0.299 15.051 1.00 95.69 211 THR A N 1
ATOM 1646 C CA . THR A 1 211 ? 9.656 -0.977 14.038 1.00 95.69 211 THR A CA 1
ATOM 1647 C C . THR A 1 211 ? 9.918 -0.432 12.634 1.00 95.69 211 THR A C 1
ATOM 1649 O O . THR A 1 211 ? 10.120 -1.200 11.698 1.00 95.69 211 THR A O 1
ATOM 1652 N N . ASN A 1 212 ? 9.985 0.892 12.480 1.00 96.12 212 ASN A N 1
ATOM 1653 C CA . ASN A 1 212 ? 10.260 1.541 11.201 1.00 96.12 212 ASN A CA 1
ATOM 1654 C C . ASN A 1 212 ? 11.639 1.154 10.658 1.00 96.12 212 ASN A C 1
ATOM 1656 O O . ASN A 1 212 ? 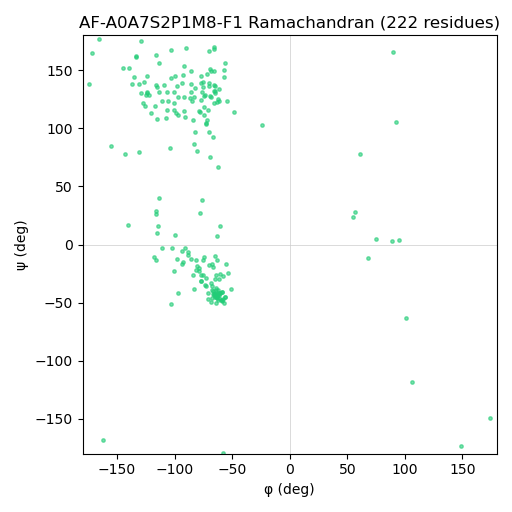11.774 0.857 9.472 1.00 96.12 212 ASN A O 1
ATOM 1660 N N . LYS A 1 213 ? 12.664 1.135 11.519 1.00 97.00 213 LYS A N 1
ATOM 1661 C CA . LYS A 1 213 ? 14.024 0.730 11.135 1.00 97.00 213 LYS A CA 1
ATOM 1662 C C . LYS A 1 213 ? 14.066 -0.737 10.718 1.00 97.00 213 LYS A C 1
ATOM 1664 O O . LYS A 1 213 ? 14.561 -1.036 9.634 1.00 97.00 213 LYS A O 1
ATOM 1669 N N . GLU A 1 214 ? 13.512 -1.613 11.549 1.00 97.62 214 GLU A N 1
ATOM 1670 C CA . GLU A 1 214 ? 13.512 -3.063 11.349 1.00 97.62 214 GLU A CA 1
ATOM 1671 C C . GLU A 1 214 ? 12.756 -3.465 10.081 1.00 97.62 214 GLU A C 1
ATOM 1673 O O . GLU A 1 214 ? 13.281 -4.220 9.264 1.00 97.62 214 GLU A O 1
ATOM 1678 N N . GLU A 1 215 ? 11.552 -2.934 9.861 1.00 97.69 215 GLU A N 1
ATOM 1679 C CA . GLU A 1 215 ? 10.751 -3.301 8.691 1.00 97.69 215 GLU A CA 1
ATOM 1680 C C . GLU A 1 215 ? 11.303 -2.701 7.400 1.00 97.69 215 GLU A C 1
ATOM 1682 O O . GLU A 1 215 ? 11.306 -3.368 6.362 1.00 97.69 215 GLU A O 1
ATOM 1687 N N . ARG A 1 216 ? 11.843 -1.477 7.447 1.00 96.31 216 ARG A N 1
ATOM 1688 C CA . ARG A 1 216 ? 12.515 -0.882 6.287 1.00 96.31 216 ARG A CA 1
ATOM 1689 C C . ARG A 1 216 ? 13.773 -1.667 5.907 1.00 96.31 216 ARG A C 1
ATOM 1691 O O . ARG A 1 216 ? 14.016 -1.883 4.719 1.00 96.31 216 ARG A O 1
ATOM 1698 N N . GLU A 1 217 ? 14.564 -2.097 6.890 1.00 96.31 217 GLU A N 1
ATOM 1699 C CA . GLU A 1 217 ? 15.741 -2.945 6.672 1.00 96.31 217 GLU A CA 1
ATOM 1700 C C . GLU A 1 217 ? 15.350 -4.339 6.167 1.00 96.31 217 GLU A C 1
ATOM 1702 O O . GLU A 1 217 ? 15.950 -4.834 5.211 1.00 96.31 217 GLU A O 1
ATOM 1707 N N . TRP A 1 218 ? 14.301 -4.943 6.731 1.00 96.69 218 TRP A N 1
ATOM 1708 C CA . TRP A 1 218 ? 13.783 -6.222 6.254 1.00 96.69 218 TRP A CA 1
ATOM 1709 C C . TRP A 1 218 ? 13.393 -6.136 4.776 1.00 96.69 218 TRP A C 1
ATOM 1711 O O . TRP A 1 218 ? 13.878 -6.935 3.976 1.00 96.69 218 TRP A O 1
ATOM 1721 N N . VAL A 1 219 ? 12.609 -5.127 4.376 1.00 96.62 219 VAL A N 1
ATOM 1722 C CA . VAL A 1 219 ? 12.226 -4.927 2.967 1.00 96.62 219 VAL A CA 1
ATOM 1723 C C . VAL A 1 219 ? 13.455 -4.747 2.067 1.00 96.62 219 VAL A C 1
ATOM 1725 O O . VAL A 1 219 ? 13.506 -5.318 0.972 1.00 96.62 219 VAL A O 1
ATOM 1728 N N . LEU A 1 220 ? 14.463 -3.996 2.522 1.00 94.44 220 LEU A N 1
ATOM 1729 C CA . LEU A 1 220 ? 15.704 -3.767 1.778 1.00 94.44 220 LEU A CA 1
ATOM 1730 C C . LEU A 1 220 ? 16.477 -5.068 1.516 1.00 94.44 220 LEU A C 1
ATOM 1732 O O . LEU A 1 220 ? 16.940 -5.291 0.398 1.00 94.44 220 LEU A O 1
ATOM 1736 N N . LEU A 1 221 ? 16.620 -5.917 2.533 1.00 92.50 221 LEU A N 1
ATOM 1737 C CA . LEU A 1 221 ? 17.516 -7.075 2.494 1.00 92.50 221 LEU A CA 1
ATOM 1738 C C . LEU A 1 221 ? 16.836 -8.376 2.043 1.00 92.50 221 LEU A C 1
ATOM 1740 O O . LEU A 1 221 ? 17.531 -9.325 1.680 1.00 92.50 221 LEU A O 1
ATOM 1744 N N . HIS A 1 222 ? 15.503 -8.459 2.059 1.00 91.44 222 HIS A N 1
ATOM 1745 C CA . HIS A 1 222 ? 14.800 -9.718 1.800 1.00 91.44 222 HIS A CA 1
ATOM 1746 C C . HIS A 1 222 ? 14.876 -10.157 0.328 1.00 91.44 222 HIS A C 1
ATOM 1748 O O . HIS A 1 222 ? 14.342 -9.501 -0.561 1.00 91.44 222 HIS A O 1
ATOM 1754 N N . GLN A 1 223 ? 15.525 -11.286 0.050 1.00 76.94 223 GLN A N 1
ATOM 1755 C CA . GLN A 1 223 ? 15.723 -11.788 -1.321 1.00 76.94 223 GLN A CA 1
ATOM 1756 C C . GLN A 1 223 ? 14.748 -12.915 -1.710 1.00 76.94 223 GLN A C 1
ATOM 1758 O O . GLN A 1 223 ? 14.509 -13.127 -2.901 1.00 76.94 223 GLN A O 1
ATOM 1763 N N . GLN A 1 224 ? 14.180 -13.627 -0.728 1.00 59.44 224 GLN A N 1
ATOM 1764 C CA . GLN A 1 224 ? 13.346 -14.826 -0.932 1.00 59.44 224 GLN A CA 1
ATOM 1765 C C . GLN A 1 224 ? 11.885 -14.498 -1.198 1.00 59.44 224 GLN A C 1
ATOM 1767 O O . GLN A 1 224 ? 11.462 -13.383 -0.834 1.00 59.44 224 GLN A O 1
#

InterPro domains:
  IPR015865 Riboflavin kinase domain, bacterial/eukaryotic [PF01687] (40-201)
  IPR015865 Riboflavin kinase domain, bacterial/eukaryotic [SM00904] (39-206)
  IPR023465 Riboflavin kinase domain superfamily [G3DSA:2.40.30.30] (24-224)
  IPR023465 Riboflavin kinase domain superfamily [SSF82114] (39-208)
  IPR023468 Riboflavin kinase [PTHR22749] (36-210)

Nearest PDB structures (foldseek):
  1p4m-assembly1_A  TM=7.678E-01  e=2.652E-11  Homo sapiens
  5a89-assembly1_A  TM=7.865E-01  e=3.458E-08  Corynebacterium ammoniagenes
  4uze-assembly1_A  TM=6.513E-01  e=7.085E-08  Corynebacterium ammoniagenes
  5fo1-assembly1_A  TM=7.312E-01  e=6.469E-07  Corynebacterium ammoniagenes

Mean predicted aligned error: 11.64 Å

Foldseek 3Di:
DDPPDPPVVVPPLVVLVVVLVVQQDPVVVPPDDDPVVVCPFKKKKAFFADDPDDDCVVQQQAWRWGDQVGIDIPQDHLVRDDFAKFKFKKFWAAPPPDVPPDDDDDDDDPLQDDDSQDMFIWIWGWAFDVVVVSPGTIIITRGADDPPRPQFDQGVLGGGDHDDRGRIMMTIIGGGGSGHDDDDDDDVSVSSVVVVSVVVSVVVLPDPDPSSVVRSVCNNPDDD

pLDDT: mean 74.36, std 19.25, range [30.08, 97.69]

Radius of gyration: 18.92 Å; Cα contacts (8 Å, |Δi|>4): 357; chains: 1; bounding box: 53×59×43 Å